Protein AF-S3ZP59-F1 (afdb_monomer_lite)

Radius of gyration: 31.65 Å; chains: 1; bounding box: 92×57×86 Å

Sequence (322 aa):
MYDMGTRKQALTLVGQGRSLNSVSKEIGVSRAAIRSWQTRIEPLGPTAPGCPRCGDVPGKPDDQVAYSYLLGLYLGDGCISYLHRGVHFLRITCADAWPGLIDSCAEVMQILRPDNKVFRIQRQGCQYVTCYSKHWPCLFPQHGPGRKHERTIALEPWQQEIVDAHPWEFIRGLIHSDGCRITNWTTRVVGGAPKRYEYPRYFFTNTSTDIIGLFTDTLDRLGVEWKTHRPQGISRPHGHPRRTQILTAIGPVTLLPRPRWDSPQIVGRALTGEKPRCDLRAHDSAQPSRLRGRSSRGRRGGRRPQPGGRFGGRGEAPARWG

Organism: NCBI:txid1286094

Foldseek 3Di:
DDDLVLLVVLVVCVVVVDDLVVSCVPSVHDSVVNVVCVVPSDPPPPQDDPQCCPDPDRDDQPPLLLLLLLLLQCLFQWDWDDDPPLKIKIKGKAFPLCVVVVVSNLVSVCSRPVRWDWDWDDDVRIIITMTMDSCPCVSQVLDDDDDSQVDDHDDDPNNVVSCLVNVLSNLNNNCRRQKDKDWDWDWDQDPNDTDIDIDIKIKGWDQHPNSVVSNVVSCVSVVFDKDWDDDPDDDDDPDDDDGIIIMITDDDPVRNPPPPPPDPPPPDDDDDDDDPPPPPDDDDDDDPDDDDDDDDDDDDDDDDDDDDDDDDDDDDDDDDDD

Secondary structure (DSSP, 8-state):
---HHHHHHHHHHHHTT--HHHHHHHHT--HHHHHHHHH--S---SSSS--TTTSSS----S-HHHHHHHHHHHHTTEEEEEEGGGEEEEEEEEETT-HHHHHHHHHHHHHH-TTSPEEEEEETTEEEEEEEETTHHHH-TT--SS-GGGS-----HHHHHHHHHSHHHHHHHHHHHHEEEEEEEEEEEETTEEEEEEEEEEEEEES-HHHHHHHHHHHHHTT--EEEEPPP--PPPTT-----EEEEE---TTSSPPPTT--TT--S--SS---------SS---------------------------------------

Structure (mmCIF, N/CA/C/O backbone):
data_AF-S3ZP59-F1
#
_entry.id   AF-S3ZP59-F1
#
loop_
_atom_site.group_PDB
_atom_site.id
_atom_site.type_symbol
_atom_site.label_atom_id
_atom_site.label_alt_id
_atom_site.label_comp_id
_atom_site.label_asym_id
_atom_site.label_entity_id
_atom_site.label_seq_id
_atom_site.pdbx_PDB_ins_code
_atom_site.Cartn_x
_atom_site.Cartn_y
_atom_site.Cartn_z
_atom_site.occupancy
_atom_site.B_iso_or_equiv
_atom_site.auth_seq_id
_atom_site.auth_comp_id
_atom_site.auth_asym_id
_atom_site.auth_atom_id
_atom_site.pdbx_PDB_model_num
ATOM 1 N N . MET A 1 1 ? -19.649 -1.447 27.920 1.00 65.12 1 MET A N 1
ATOM 2 C CA . MET A 1 1 ? -20.181 -2.593 27.148 1.00 65.12 1 MET A CA 1
ATOM 3 C C . MET A 1 1 ? -20.846 -3.518 28.158 1.00 65.12 1 MET A C 1
ATOM 5 O O . MET A 1 1 ? -20.226 -3.743 29.183 1.00 65.12 1 MET A O 1
ATOM 9 N N . TYR A 1 2 ? -22.092 -3.956 27.948 1.00 82.88 2 TYR A N 1
ATOM 10 C CA . TYR A 1 2 ? -22.807 -4.799 28.924 1.00 82.88 2 TYR A CA 1
ATOM 11 C C . TYR A 1 2 ? -22.238 -6.226 28.941 1.00 82.88 2 TYR A C 1
ATOM 13 O O . TYR A 1 2 ? -21.961 -6.775 27.863 1.00 82.88 2 TYR A O 1
ATOM 21 N N . ASP A 1 3 ? -22.081 -6.797 30.136 1.00 86.19 3 ASP A N 1
ATOM 22 C CA . ASP A 1 3 ? -21.615 -8.165 30.376 1.00 86.19 3 ASP A CA 1
ATOM 23 C C . ASP A 1 3 ? -22.652 -9.210 29.927 1.00 86.19 3 ASP A C 1
ATOM 25 O O . ASP A 1 3 ? -23.813 -8.895 29.658 1.00 86.19 3 ASP A O 1
ATOM 29 N N . MET A 1 4 ? -22.236 -10.474 29.831 1.00 89.06 4 MET A N 1
ATOM 30 C CA . MET A 1 4 ? -23.112 -11.555 29.369 1.00 89.06 4 MET A CA 1
ATOM 31 C C . MET A 1 4 ? -24.276 -11.864 30.317 1.00 89.06 4 MET A C 1
ATOM 33 O O . MET A 1 4 ? -25.325 -12.297 29.838 1.00 89.06 4 MET A O 1
ATOM 37 N N . GLY A 1 5 ? -24.126 -11.634 31.623 1.00 91.19 5 GLY A N 1
ATOM 38 C CA . GLY A 1 5 ? -25.196 -11.812 32.604 1.00 91.19 5 GLY A CA 1
ATOM 39 C C . GLY A 1 5 ? -26.340 -10.838 32.346 1.00 91.19 5 GLY A C 1
ATOM 40 O O . GLY A 1 5 ? -27.478 -11.268 32.151 1.00 91.19 5 GLY A O 1
ATOM 41 N N . THR A 1 6 ? -26.020 -9.550 32.197 1.00 92.00 6 THR A N 1
ATOM 42 C CA . THR A 1 6 ? -27.001 -8.499 31.871 1.00 92.00 6 THR A CA 1
ATOM 43 C C . THR A 1 6 ? -27.762 -8.797 30.573 1.00 92.00 6 THR A C 1
ATOM 45 O O . THR A 1 6 ? -28.977 -8.603 30.485 1.00 92.00 6 THR A O 1
ATOM 48 N N . ARG A 1 7 ? -27.071 -9.304 29.545 1.00 94.12 7 ARG A N 1
ATOM 49 C CA . ARG A 1 7 ? -27.692 -9.639 28.251 1.00 94.12 7 ARG A CA 1
ATOM 50 C C . ARG A 1 7 ? -28.648 -10.818 28.347 1.00 94.12 7 ARG A C 1
ATOM 52 O O . ARG A 1 7 ? -29.765 -10.735 27.840 1.00 94.12 7 ARG A O 1
ATOM 59 N N . LYS A 1 8 ? -28.217 -11.896 29.010 1.00 94.81 8 LYS A N 1
ATOM 60 C CA . LYS A 1 8 ? -29.048 -13.083 29.247 1.00 94.81 8 LYS A CA 1
ATOM 61 C C . LYS A 1 8 ? -30.287 -12.711 30.052 1.00 94.81 8 LYS A C 1
ATOM 63 O O . LYS A 1 8 ? -31.387 -13.057 29.642 1.00 94.81 8 LYS A O 1
ATOM 68 N N . GLN A 1 9 ? -30.127 -11.922 31.116 1.00 95.12 9 GLN A N 1
ATOM 69 C CA . GLN A 1 9 ? -31.243 -11.432 31.923 1.00 95.12 9 GLN A CA 1
ATOM 70 C C . GLN A 1 9 ? -32.250 -10.630 31.087 1.00 95.12 9 GLN A C 1
ATOM 72 O O . GLN A 1 9 ? -33.454 -10.869 31.177 1.00 95.12 9 GLN A O 1
ATOM 77 N N . ALA A 1 10 ? -31.774 -9.723 30.228 1.00 94.38 10 ALA A N 1
ATOM 78 C CA . ALA A 1 10 ? -32.649 -8.956 29.347 1.00 94.38 10 ALA A CA 1
ATOM 79 C C . ALA A 1 10 ? -33.442 -9.841 28.378 1.00 94.38 10 ALA A C 1
ATOM 81 O O . ALA A 1 10 ? -34.637 -9.616 28.195 1.00 94.38 10 ALA A O 1
ATOM 82 N N . LEU A 1 11 ? -32.813 -10.859 27.783 1.00 94.62 11 LEU A N 1
ATOM 83 C CA . LEU A 1 11 ? -33.502 -11.779 26.876 1.00 94.62 11 LEU A CA 1
ATOM 84 C C . LEU A 1 11 ? -34.467 -12.716 27.602 1.00 94.62 11 LEU A C 1
ATOM 86 O O . LEU A 1 11 ? -35.545 -12.963 27.071 1.00 94.62 11 LEU A O 1
ATOM 90 N N . THR A 1 12 ? -34.151 -13.161 28.821 1.00 96.31 12 THR A N 1
ATOM 91 C CA . THR A 1 12 ? -35.087 -13.926 29.660 1.00 96.31 12 THR A CA 1
ATOM 92 C C . THR A 1 12 ? -36.356 -13.123 29.930 1.00 96.31 12 THR A C 1
ATOM 94 O O . THR A 1 12 ? -37.458 -13.626 29.722 1.00 96.31 12 THR A O 1
ATOM 97 N N . LEU A 1 13 ? -36.222 -11.851 30.324 1.00 95.00 13 LEU A N 1
ATOM 98 C CA . LEU A 1 13 ? -37.373 -10.984 30.588 1.00 95.00 13 LEU A CA 1
ATOM 99 C C . LEU A 1 13 ? -38.215 -10.732 29.333 1.00 95.00 13 LEU A C 1
ATOM 101 O O . LEU A 1 13 ? -39.439 -10.661 29.419 1.00 95.00 13 LEU A O 1
ATOM 105 N N . VAL A 1 14 ? -37.587 -10.623 28.161 1.00 94.62 14 VAL A N 1
ATOM 106 C CA . VAL A 1 14 ? -38.334 -10.513 26.900 1.00 94.62 14 VAL A CA 1
ATOM 107 C C . VAL A 1 14 ? -38.998 -11.839 26.517 1.00 94.62 14 VAL A C 1
ATOM 109 O O . VAL A 1 14 ? -40.141 -11.829 26.065 1.00 94.62 14 VAL A O 1
ATOM 112 N N . GLY A 1 15 ? -38.337 -12.976 26.748 1.00 93.25 15 GLY A N 1
ATOM 113 C CA . GLY A 1 15 ? -38.892 -14.315 26.520 1.00 93.25 15 GLY A CA 1
ATOM 114 C C . GLY A 1 15 ? -40.139 -14.611 27.361 1.00 93.25 15 GLY A C 1
ATOM 115 O O . GLY A 1 15 ? -40.998 -15.371 26.935 1.00 93.25 15 GLY A O 1
ATOM 116 N N . GLN A 1 16 ? -40.296 -13.937 28.503 1.00 94.94 16 GLN A N 1
ATOM 117 C CA . GLN A 1 16 ? -41.505 -13.963 29.338 1.00 94.94 16 GLN A CA 1
ATOM 118 C C . GLN A 1 16 ? -42.662 -13.102 28.786 1.00 94.94 16 GLN A C 1
ATOM 120 O O . GLN A 1 16 ? -43.646 -12.865 29.482 1.00 94.94 16 GLN A O 1
ATOM 125 N N . GLY A 1 17 ? -42.549 -12.573 27.563 1.00 92.69 17 GLY A N 1
ATOM 126 C CA . GLY A 1 17 ? -43.579 -11.747 26.926 1.00 92.69 17 GLY A CA 1
ATOM 127 C C . GLY A 1 17 ? -43.583 -10.280 27.368 1.00 92.69 17 GLY A C 1
ATOM 128 O O . GLY A 1 17 ? -44.496 -9.528 27.020 1.00 92.69 17 GLY A O 1
ATOM 129 N N . ARG A 1 18 ? -42.573 -9.826 28.124 1.00 94.38 18 ARG A N 1
ATOM 130 C CA . ARG A 1 18 ? -42.505 -8.428 28.574 1.00 94.38 18 ARG A CA 1
ATOM 131 C C . ARG A 1 18 ? -42.090 -7.501 27.436 1.00 94.38 18 ARG A C 1
ATOM 133 O O . ARG A 1 18 ? -41.214 -7.807 26.627 1.00 94.38 18 ARG A O 1
ATOM 140 N N . SER A 1 19 ? -42.676 -6.303 27.412 1.00 94.81 19 SER A N 1
ATOM 141 C CA . SER A 1 19 ? -42.328 -5.297 26.406 1.00 94.81 19 SER A CA 1
ATOM 142 C C . SER A 1 19 ? -40.891 -4.794 26.581 1.00 94.81 19 SER A C 1
ATOM 144 O O . SER A 1 19 ? -40.428 -4.555 27.699 1.00 94.81 19 SER A O 1
ATOM 146 N N . LEU A 1 20 ? -40.208 -4.510 25.465 1.00 93.56 20 LEU A N 1
ATOM 147 C CA . LEU A 1 20 ? -38.852 -3.938 25.466 1.00 93.56 20 LEU A CA 1
ATOM 148 C C . LEU A 1 20 ? -38.737 -2.659 26.312 1.00 93.56 20 LEU A C 1
ATOM 150 O O . LEU A 1 20 ? -37.668 -2.351 26.825 1.00 93.56 20 LEU A O 1
ATOM 154 N N . ASN A 1 21 ? -39.825 -1.896 26.439 1.00 95.38 21 ASN A N 1
ATOM 155 C CA . ASN A 1 21 ? -39.861 -0.657 27.213 1.00 95.38 21 ASN A CA 1
ATOM 156 C C . ASN A 1 21 ? -39.828 -0.931 28.725 1.00 95.38 21 ASN A C 1
ATOM 158 O O . ASN A 1 21 ? -39.121 -0.242 29.455 1.00 95.38 21 ASN A O 1
ATOM 162 N N . SER A 1 22 ? -40.555 -1.957 29.178 1.00 95.50 22 SER A N 1
ATOM 163 C CA . SER A 1 22 ? -40.523 -2.414 30.570 1.00 95.50 22 SER A CA 1
ATOM 164 C C . SER A 1 22 ? -39.138 -2.944 30.932 1.00 95.50 22 SER A C 1
ATOM 166 O O . SER A 1 22 ? -38.553 -2.519 31.922 1.00 95.50 22 SER A O 1
ATOM 168 N N . VAL A 1 23 ? -38.587 -3.811 30.079 1.00 95.81 23 VAL A N 1
ATOM 169 C CA . VAL A 1 23 ? -37.257 -4.411 30.261 1.00 95.81 23 VAL A CA 1
ATOM 170 C C . VAL A 1 23 ? -36.162 -3.334 30.246 1.00 95.81 23 VAL A C 1
ATOM 172 O O . VAL A 1 23 ? -35.265 -3.336 31.079 1.00 95.81 23 VAL A O 1
ATOM 175 N N . SER A 1 24 ? -36.265 -2.343 29.358 1.00 95.44 24 SER A N 1
ATOM 176 C CA . SER A 1 24 ? -35.321 -1.219 29.292 1.00 95.44 24 SER A CA 1
ATOM 177 C C . SER A 1 24 ? -35.288 -0.386 30.578 1.00 95.44 24 SER A C 1
ATOM 179 O O . SER A 1 24 ? -34.205 -0.034 31.043 1.00 95.44 24 SER A O 1
ATOM 181 N N . LYS A 1 25 ? -36.458 -0.091 31.161 1.00 95.12 25 LYS A N 1
ATOM 182 C CA . LYS A 1 25 ? -36.568 0.681 32.407 1.00 95.12 25 LYS A CA 1
ATOM 183 C C . LYS A 1 25 ? -36.059 -0.085 33.625 1.00 95.12 25 LYS A C 1
ATOM 185 O O . LYS A 1 25 ? -35.466 0.528 34.501 1.00 95.12 25 LYS A O 1
ATOM 190 N N . GLU A 1 26 ? -36.289 -1.392 33.670 1.00 93.50 26 GLU A N 1
ATOM 191 C CA . GLU A 1 26 ? -35.912 -2.229 34.810 1.00 93.50 26 GLU A CA 1
ATOM 192 C C . GLU A 1 26 ? -34.404 -2.458 34.899 1.00 93.50 26 GLU A C 1
ATOM 194 O O . GLU A 1 26 ? -33.819 -2.296 35.962 1.00 93.50 26 GLU A O 1
ATOM 199 N N . ILE A 1 27 ? -33.766 -2.794 33.776 1.00 92.06 27 ILE A N 1
ATOM 200 C CA . ILE A 1 27 ? -32.347 -3.177 33.762 1.00 92.06 27 ILE A CA 1
ATOM 201 C C . ILE A 1 27 ? -31.434 -1.990 33.397 1.00 92.06 27 ILE A C 1
ATOM 203 O O . ILE A 1 27 ? -30.216 -2.128 33.339 1.00 92.06 27 ILE A O 1
ATOM 207 N N . GLY A 1 28 ? -31.996 -0.817 33.080 1.00 90.44 28 GLY A N 1
ATOM 208 C CA . GLY A 1 28 ? -31.217 0.367 32.684 1.00 90.44 28 GLY A CA 1
ATOM 209 C C . GLY A 1 28 ? -30.504 0.226 31.330 1.00 90.44 28 GLY A C 1
ATOM 210 O O . GLY A 1 28 ? -29.508 0.899 31.056 1.00 90.44 28 GLY A O 1
ATOM 211 N N . VAL A 1 29 ? -30.996 -0.660 30.462 1.00 92.94 29 VAL A N 1
ATOM 212 C CA . VAL A 1 29 ? -30.426 -0.940 29.138 1.00 92.94 29 VAL A CA 1
ATOM 213 C C . VAL A 1 29 ? -31.261 -0.264 28.059 1.00 92.94 29 VAL A C 1
ATOM 215 O O . VAL A 1 29 ? -32.487 -0.311 28.094 1.00 92.94 29 VAL A O 1
ATOM 218 N N . SER A 1 30 ? -30.632 0.326 27.039 1.00 92.38 30 SER A N 1
ATOM 219 C CA . SER A 1 30 ? -31.380 0.908 25.915 1.00 92.38 30 SER A CA 1
ATOM 220 C C . SER A 1 30 ? -32.194 -0.141 25.138 1.00 92.38 30 SER A C 1
ATOM 222 O O . SER A 1 30 ? -31.718 -1.241 24.852 1.00 92.38 30 SER A O 1
ATOM 224 N N . ARG A 1 31 ? -33.400 0.226 24.682 1.00 95.19 31 ARG A N 1
ATOM 225 C CA . ARG A 1 31 ? -34.233 -0.638 23.817 1.00 95.19 31 ARG A CA 1
ATOM 226 C C . ARG A 1 31 ? -33.503 -1.134 22.564 1.00 95.19 31 ARG A C 1
ATOM 228 O O . ARG A 1 31 ? -33.781 -2.233 22.101 1.00 95.19 31 ARG A O 1
ATOM 235 N N . ALA A 1 32 ? -32.598 -0.323 22.010 1.00 90.69 32 ALA A N 1
ATOM 236 C CA . ALA A 1 32 ? -31.802 -0.683 20.838 1.00 90.69 32 ALA A CA 1
ATOM 237 C C . ALA A 1 32 ? -30.806 -1.814 21.144 1.00 90.69 32 ALA A C 1
ATOM 239 O O . ALA A 1 32 ? -30.658 -2.724 20.334 1.00 90.69 32 ALA A O 1
ATOM 240 N N . ALA A 1 33 ? -30.177 -1.794 22.323 1.00 89.25 33 ALA A N 1
ATOM 241 C CA . ALA A 1 33 ? -29.284 -2.865 22.760 1.00 89.25 33 ALA A CA 1
ATOM 242 C C . ALA A 1 33 ? -30.045 -4.182 22.977 1.00 89.25 33 ALA A C 1
ATOM 244 O O . ALA A 1 33 ? -29.614 -5.205 22.461 1.00 89.25 33 ALA A O 1
ATOM 245 N N . ILE A 1 34 ? -31.218 -4.144 23.625 1.00 93.62 34 ILE A N 1
ATOM 246 C CA . ILE A 1 34 ? -32.062 -5.339 23.815 1.00 93.62 34 ILE A CA 1
ATOM 247 C C . ILE A 1 34 ? -32.478 -5.933 22.459 1.00 93.62 34 ILE A C 1
ATOM 249 O O . ILE A 1 34 ? -32.376 -7.139 22.261 1.00 93.62 34 ILE A O 1
ATOM 253 N N . ARG A 1 35 ? -32.883 -5.086 21.498 1.00 92.19 35 ARG A N 1
ATOM 254 C CA . ARG A 1 35 ? -33.205 -5.513 20.123 1.00 92.19 35 ARG A CA 1
ATOM 255 C C . ARG A 1 35 ? -32.014 -6.174 19.426 1.00 92.19 35 ARG A C 1
ATOM 257 O O . ARG A 1 35 ? -32.178 -7.211 18.801 1.00 92.19 35 ARG A O 1
ATOM 264 N N . SER A 1 36 ? -30.823 -5.593 19.562 1.00 88.69 36 SER A N 1
ATOM 265 C CA . SER A 1 36 ? -29.584 -6.169 19.025 1.00 88.69 36 SER A CA 1
ATOM 266 C C . SER A 1 36 ? -29.313 -7.564 19.602 1.00 88.69 36 SER A C 1
ATOM 268 O O . SER A 1 36 ? -28.979 -8.485 18.861 1.00 88.69 36 SER A O 1
ATOM 270 N N . TRP A 1 37 ? -29.541 -7.754 20.908 1.00 93.00 37 TRP A N 1
ATOM 271 C CA . TRP A 1 37 ? -29.308 -9.036 21.580 1.00 93.00 37 TRP A CA 1
ATOM 272 C C . TRP A 1 37 ? -30.257 -10.151 21.161 1.00 93.00 37 TRP A C 1
ATOM 274 O O . TRP A 1 37 ? -29.854 -11.308 21.187 1.00 93.00 37 TRP A O 1
ATOM 284 N N . GLN A 1 38 ? -31.477 -9.820 20.728 1.00 89.56 38 GLN A N 1
ATOM 285 C CA . GLN A 1 38 ? -32.403 -10.805 20.157 1.00 89.56 38 GLN A CA 1
ATOM 286 C C . GLN A 1 38 ? -31.877 -11.401 18.849 1.00 89.56 38 GLN A C 1
ATOM 288 O O . GLN A 1 38 ? -32.199 -12.536 18.521 1.00 89.56 38 GLN A O 1
ATOM 293 N N . THR A 1 39 ? -31.076 -10.638 18.101 1.00 88.25 39 THR A N 1
ATOM 294 C CA . THR A 1 39 ? -30.413 -11.112 16.882 1.00 88.25 39 THR A CA 1
ATOM 295 C C . THR A 1 39 ? -29.062 -11.762 17.187 1.00 88.25 39 THR A C 1
ATOM 297 O O . THR A 1 39 ? -28.690 -12.734 16.538 1.00 88.25 39 THR A O 1
ATOM 300 N N . ARG A 1 40 ? -28.306 -11.218 18.150 1.00 83.00 40 ARG A N 1
ATOM 301 C CA . ARG A 1 40 ? -26.989 -11.720 18.564 1.00 83.00 40 ARG A CA 1
ATOM 302 C C . ARG A 1 40 ? -26.699 -11.357 20.018 1.00 83.00 40 ARG A C 1
ATOM 304 O O . ARG A 1 40 ? -26.469 -10.186 20.328 1.00 83.00 40 ARG A O 1
ATOM 311 N N . ILE A 1 41 ? -26.633 -12.355 20.895 1.00 87.62 41 ILE A N 1
ATOM 312 C CA . ILE A 1 41 ? -26.380 -12.130 22.322 1.00 87.62 41 ILE A CA 1
ATOM 313 C C . ILE A 1 41 ? -24.895 -11.888 22.612 1.00 87.62 41 ILE A C 1
ATOM 315 O O . ILE A 1 41 ? -24.557 -11.056 23.460 1.00 87.62 41 ILE A O 1
ATOM 319 N N . GLU A 1 42 ? -24.001 -12.553 21.886 1.00 80.31 42 GLU A N 1
ATOM 320 C CA . GLU A 1 42 ? -22.561 -12.439 22.064 1.00 80.31 42 GLU A CA 1
ATOM 321 C C . GLU A 1 42 ? -22.110 -10.996 21.794 1.00 80.31 42 GLU A C 1
ATOM 323 O O . GLU A 1 42 ? -22.575 -10.344 20.847 1.00 80.31 42 GLU A O 1
ATOM 328 N N . PRO A 1 43 ? -21.206 -10.431 22.618 1.00 69.25 43 PRO A N 1
ATOM 329 C CA . PRO A 1 43 ? -20.495 -9.224 22.247 1.00 69.25 43 PRO A CA 1
ATOM 330 C C . PRO A 1 43 ? -19.895 -9.442 20.867 1.00 69.25 43 PRO A C 1
ATOM 332 O O . PRO A 1 43 ? -19.405 -10.527 20.561 1.00 69.25 43 PRO A O 1
ATOM 335 N N . LEU A 1 44 ? -19.892 -8.392 20.046 1.00 64.00 44 LEU A N 1
ATOM 336 C CA . LEU A 1 44 ? -18.831 -8.305 19.057 1.00 64.00 44 LEU A CA 1
ATOM 337 C C . LEU A 1 44 ? -17.552 -8.448 19.882 1.00 64.00 44 LEU A C 1
ATOM 339 O O . LEU A 1 44 ? -17.322 -7.620 20.769 1.00 64.00 44 LEU A O 1
ATOM 343 N N . GLY A 1 45 ? -16.849 -9.572 19.714 1.00 53.22 45 GLY A N 1
ATOM 344 C CA . GLY A 1 45 ? -15.613 -9.841 20.435 1.00 53.22 45 GLY A CA 1
ATOM 345 C C . GLY A 1 45 ? -14.600 -8.727 20.171 1.00 53.22 45 GLY A C 1
ATOM 346 O O . GLY A 1 45 ? -14.902 -7.767 19.449 1.00 53.22 45 GLY A O 1
ATOM 347 N N . PRO A 1 46 ? -13.379 -8.828 20.713 1.00 51.22 46 PRO A N 1
ATOM 348 C CA . PRO A 1 46 ? -12.276 -8.045 20.179 1.00 51.22 46 PRO A CA 1
ATOM 349 C C . PRO A 1 46 ? -12.313 -8.184 18.653 1.00 51.22 46 PRO A C 1
ATOM 351 O O . PRO A 1 46 ? -12.248 -9.289 18.119 1.00 51.22 46 PRO A O 1
ATOM 354 N N . THR A 1 47 ? -12.572 -7.084 17.952 1.00 49.66 47 THR A N 1
ATOM 355 C CA . THR A 1 47 ? -12.509 -7.075 16.496 1.00 49.66 47 THR A CA 1
ATOM 356 C C . THR A 1 47 ? -11.079 -7.418 16.115 1.00 49.66 47 THR A C 1
ATOM 358 O O . THR A 1 47 ? -10.191 -6.634 16.452 1.00 49.66 47 THR A O 1
ATOM 361 N N . ALA A 1 48 ? -10.921 -8.522 15.383 1.00 53.25 48 ALA A N 1
ATOM 362 C CA . ALA A 1 48 ? -9.698 -8.993 14.744 1.00 53.25 48 ALA A CA 1
ATOM 363 C C . ALA A 1 48 ? -8.612 -9.565 15.679 1.00 53.25 48 ALA A C 1
ATOM 365 O O . ALA A 1 48 ? -8.495 -9.144 16.836 1.00 53.25 48 ALA A O 1
ATOM 366 N N . PRO A 1 49 ? -7.727 -10.441 15.155 1.00 55.62 49 PRO A N 1
ATOM 367 C CA . PRO A 1 49 ? -6.334 -10.423 15.585 1.00 55.62 49 PRO A CA 1
ATOM 368 C C . PRO A 1 49 ? -5.890 -8.956 15.607 1.00 55.62 49 PRO A C 1
ATOM 370 O O . PRO A 1 49 ? -6.121 -8.212 14.647 1.00 55.62 49 PRO A O 1
ATOM 373 N N . GLY A 1 50 ? -5.353 -8.497 16.738 1.00 70.75 50 GLY A N 1
ATOM 374 C CA . GLY A 1 50 ? -4.902 -7.116 16.872 1.00 70.75 50 GLY A CA 1
ATOM 375 C C . GLY A 1 50 ? -4.004 -6.729 15.696 1.00 70.75 50 GLY A C 1
ATOM 376 O O . GLY A 1 50 ? -3.330 -7.571 15.110 1.00 70.75 50 GLY A O 1
ATOM 377 N N . CYS A 1 51 ? -3.999 -5.447 15.320 1.00 82.62 51 CYS A N 1
ATOM 378 C CA . CYS A 1 51 ? -3.028 -4.963 14.342 1.00 82.62 51 CYS A CA 1
ATOM 379 C C . CYS A 1 51 ? -1.626 -5.459 14.745 1.00 82.62 51 CYS A C 1
ATOM 381 O O . CYS A 1 51 ? -1.238 -5.197 15.887 1.00 82.62 51 CYS A O 1
ATOM 383 N N . PRO A 1 52 ? -0.856 -6.102 13.846 1.00 87.06 52 PRO A N 1
ATOM 384 C CA . PRO A 1 52 ? 0.447 -6.684 14.187 1.00 87.06 52 PRO A CA 1
ATOM 385 C C . PRO A 1 52 ? 1.423 -5.632 14.729 1.00 87.06 52 PRO A C 1
ATOM 387 O O . PRO A 1 52 ? 2.359 -5.942 15.455 1.00 87.06 52 PRO A O 1
ATOM 390 N N . ARG A 1 53 ? 1.168 -4.353 14.429 1.00 89.62 53 ARG A N 1
ATOM 391 C CA . ARG A 1 53 ? 1.943 -3.206 14.910 1.00 89.62 53 ARG A CA 1
ATOM 392 C C . ARG A 1 53 ? 1.498 -2.646 16.261 1.00 89.62 53 ARG A C 1
ATOM 394 O O . ARG A 1 53 ? 2.235 -1.859 16.835 1.00 89.62 53 ARG A O 1
ATOM 401 N N . CYS A 1 54 ? 0.294 -2.970 16.728 1.00 83.19 54 CYS A N 1
ATOM 402 C CA . CYS A 1 54 ? -0.297 -2.384 17.938 1.00 83.19 54 CYS A CA 1
ATOM 403 C C . CYS A 1 54 ? -0.288 -3.328 19.150 1.00 83.19 54 CYS A C 1
ATOM 405 O O . CYS A 1 54 ? -0.827 -2.945 20.184 1.00 83.19 54 CYS A O 1
ATOM 407 N N . GLY A 1 55 ? 0.250 -4.544 19.018 1.00 75.88 55 GLY A N 1
ATOM 408 C CA . GLY A 1 55 ? 0.474 -5.440 20.156 1.00 75.88 55 GLY A CA 1
ATOM 409 C C . GLY A 1 55 ? 1.644 -4.987 21.034 1.00 75.88 55 GLY A C 1
ATOM 410 O O . GLY A 1 55 ? 2.407 -4.105 20.639 1.00 75.88 55 GLY A O 1
ATOM 411 N N . ASP A 1 56 ? 1.798 -5.621 22.202 1.00 72.06 56 ASP A N 1
ATOM 412 C CA . ASP A 1 56 ? 2.856 -5.305 23.180 1.00 72.06 56 ASP A CA 1
ATOM 413 C C . ASP A 1 56 ? 4.263 -5.385 22.570 1.00 72.06 56 ASP A C 1
ATOM 415 O O . ASP A 1 56 ? 5.136 -4.575 22.879 1.00 72.06 56 ASP A O 1
ATOM 419 N N . VAL A 1 57 ? 4.460 -6.330 21.646 1.00 79.50 57 VAL A N 1
ATOM 420 C CA . VAL A 1 57 ? 5.642 -6.415 20.788 1.00 79.50 57 VAL A CA 1
ATOM 421 C C . VAL A 1 57 ? 5.198 -6.198 19.340 1.00 79.50 57 VAL A C 1
ATOM 423 O O . VAL A 1 57 ? 4.553 -7.077 18.763 1.00 79.50 57 VAL A O 1
ATOM 426 N N . PRO A 1 58 ? 5.514 -5.042 18.725 1.00 86.56 58 PRO A N 1
ATOM 427 C CA . PRO A 1 58 ? 5.144 -4.774 17.341 1.00 86.56 58 PRO A CA 1
ATOM 428 C C . PRO A 1 58 ? 5.838 -5.732 16.356 1.00 86.56 58 PRO A C 1
ATOM 430 O O . PRO A 1 58 ? 7.039 -5.616 16.106 1.00 86.56 58 PRO A O 1
ATOM 433 N N . GLY A 1 59 ? 5.070 -6.614 15.716 1.00 89.00 59 GLY A N 1
ATOM 434 C CA . GLY A 1 59 ? 5.521 -7.572 14.697 1.00 89.00 59 GLY A CA 1
ATOM 435 C C . GLY A 1 59 ? 5.253 -7.128 13.253 1.00 89.00 59 GLY A C 1
ATOM 436 O O . GLY A 1 59 ? 4.664 -6.077 13.004 1.00 89.00 59 GLY A O 1
ATOM 437 N N . LYS A 1 60 ? 5.701 -7.906 12.268 1.00 93.75 60 LYS A N 1
ATOM 438 C CA . LYS A 1 60 ? 5.394 -7.665 10.845 1.00 93.75 60 LYS A CA 1
ATOM 439 C C . LYS A 1 60 ? 3.977 -8.157 10.510 1.00 93.75 60 LYS A C 1
ATOM 441 O O . LYS A 1 60 ? 3.443 -8.972 11.255 1.00 93.75 60 LYS A O 1
ATOM 446 N N . PRO A 1 61 ? 3.356 -7.682 9.417 1.00 92.94 61 PRO A N 1
ATOM 447 C CA . PRO A 1 61 ? 2.161 -8.320 8.870 1.00 92.94 61 PRO A CA 1
ATOM 448 C C . PRO A 1 61 ? 2.404 -9.805 8.593 1.00 92.94 61 PRO A C 1
ATOM 450 O O . PRO A 1 61 ? 3.481 -10.155 8.113 1.00 92.94 61 PRO A O 1
ATOM 453 N N . ASP A 1 62 ? 1.404 -10.644 8.872 1.00 91.50 62 ASP A N 1
ATOM 454 C CA . ASP A 1 62 ? 1.510 -12.098 8.696 1.00 91.50 62 ASP A CA 1
ATOM 455 C C . ASP A 1 62 ? 1.799 -12.459 7.232 1.00 91.50 62 ASP A C 1
ATOM 457 O O . ASP A 1 62 ? 2.731 -13.206 6.938 1.00 91.50 62 ASP A O 1
ATOM 461 N N . ASP A 1 63 ? 1.052 -11.854 6.302 1.00 96.19 63 ASP A N 1
ATOM 462 C CA . ASP A 1 63 ? 1.293 -11.986 4.867 1.00 96.19 63 ASP A CA 1
ATOM 463 C C . ASP A 1 63 ? 2.176 -10.839 4.351 1.00 96.19 63 ASP A C 1
ATOM 465 O O . ASP A 1 63 ? 1.715 -9.767 3.939 1.00 96.19 63 ASP A O 1
ATOM 469 N N . GLN A 1 64 ? 3.488 -11.066 4.408 1.00 97.56 64 GLN A N 1
ATOM 470 C CA . GLN A 1 64 ? 4.504 -10.103 3.974 1.00 97.56 64 GLN A CA 1
ATOM 471 C C . GLN A 1 64 ? 4.529 -9.922 2.446 1.00 97.56 64 GLN A C 1
ATOM 473 O O . GLN A 1 64 ? 4.874 -8.842 1.966 1.00 97.56 64 GLN A O 1
ATOM 478 N N . VAL A 1 65 ? 4.110 -10.937 1.683 1.00 97.62 65 VAL A N 1
ATOM 479 C CA . VAL A 1 65 ? 4.024 -10.908 0.213 1.00 97.62 65 VAL A CA 1
ATOM 480 C C . VAL A 1 65 ? 2.906 -9.953 -0.213 1.00 97.62 65 VAL A C 1
ATOM 482 O O . VAL A 1 65 ? 3.149 -8.996 -0.954 1.00 97.62 65 VAL A O 1
ATOM 485 N N . ALA A 1 66 ? 1.700 -10.146 0.330 1.00 97.56 66 ALA A N 1
ATOM 486 C CA . ALA A 1 66 ? 0.552 -9.271 0.106 1.00 97.56 66 ALA A CA 1
ATOM 487 C C . ALA A 1 66 ? 0.833 -7.841 0.582 1.00 97.56 66 ALA A C 1
ATOM 489 O O . ALA A 1 66 ? 0.467 -6.872 -0.092 1.00 97.56 66 ALA A O 1
ATOM 490 N N . TYR A 1 67 ? 1.521 -7.700 1.719 1.00 98.25 67 TYR A N 1
ATOM 491 C CA . TYR A 1 67 ? 1.953 -6.404 2.225 1.00 98.25 67 TYR A CA 1
ATOM 492 C C . TYR A 1 67 ? 2.915 -5.693 1.269 1.00 98.25 67 TYR A C 1
ATOM 494 O O . TYR A 1 67 ? 2.688 -4.526 0.956 1.00 98.25 67 TYR A O 1
ATOM 502 N N . SER A 1 68 ? 3.947 -6.381 0.773 1.00 98.25 68 SER A N 1
ATOM 503 C CA . SER A 1 68 ? 4.925 -5.815 -0.163 1.00 98.25 68 SER A CA 1
ATOM 504 C C . SER A 1 68 ? 4.250 -5.299 -1.442 1.00 98.25 68 SER A C 1
ATOM 506 O O . SER A 1 68 ? 4.458 -4.151 -1.848 1.00 98.25 68 SER A O 1
ATOM 508 N N . TYR A 1 69 ? 3.338 -6.092 -2.017 1.00 97.94 69 TYR A N 1
ATOM 509 C CA . TYR A 1 69 ? 2.564 -5.681 -3.190 1.00 97.94 69 TYR A CA 1
ATOM 510 C C . TYR A 1 69 ? 1.651 -4.478 -2.906 1.00 97.94 69 TYR A C 1
ATOM 512 O O . TYR A 1 69 ? 1.646 -3.503 -3.668 1.00 97.94 69 TYR A O 1
ATOM 520 N N . LEU A 1 70 ? 0.899 -4.498 -1.796 1.00 98.19 70 LEU A N 1
ATOM 521 C CA . LEU A 1 70 ? 0.019 -3.381 -1.444 1.00 98.19 70 LEU A CA 1
ATOM 522 C C . LEU A 1 70 ? 0.807 -2.112 -1.099 1.00 98.19 70 LEU A C 1
ATOM 524 O O . LEU A 1 70 ? 0.329 -1.019 -1.396 1.00 98.19 70 LEU A O 1
ATOM 528 N N . LEU A 1 71 ? 2.002 -2.229 -0.515 1.00 98.31 71 LEU A N 1
ATOM 529 C CA . LEU A 1 71 ? 2.890 -1.098 -0.258 1.00 98.31 71 LEU A CA 1
ATOM 530 C C . LEU A 1 71 ? 3.275 -0.400 -1.564 1.00 98.31 71 LEU A C 1
ATOM 532 O O . LEU A 1 71 ? 3.139 0.819 -1.649 1.00 98.31 71 LEU A O 1
ATOM 536 N N . GLY A 1 72 ? 3.659 -1.154 -2.597 1.00 96.88 72 GLY A N 1
ATOM 537 C CA . GLY A 1 72 ? 3.933 -0.589 -3.920 1.00 96.88 72 GLY A CA 1
ATOM 538 C C . GLY A 1 72 ? 2.720 0.148 -4.501 1.00 96.88 72 GLY A C 1
ATOM 539 O O . GLY A 1 72 ? 2.825 1.312 -4.888 1.00 96.88 72 GLY A O 1
ATOM 540 N N . LEU A 1 73 ? 1.537 -0.480 -4.472 1.00 96.75 73 LEU A N 1
ATOM 541 C CA . LEU A 1 73 ? 0.288 0.160 -4.914 1.00 96.75 73 LEU A CA 1
ATOM 542 C C . LEU A 1 73 ? -0.041 1.424 -4.103 1.00 96.75 73 LEU A C 1
ATOM 544 O O . LEU A 1 73 ? -0.511 2.424 -4.650 1.00 96.75 73 LEU A O 1
ATOM 548 N N . TYR A 1 74 ? 0.190 1.388 -2.788 1.00 96.69 74 TYR A N 1
ATOM 549 C CA . TYR A 1 74 ? -0.067 2.513 -1.901 1.00 96.69 74 TYR A CA 1
ATOM 550 C C . TYR A 1 74 ? 0.849 3.693 -2.213 1.00 96.69 74 TYR A C 1
ATOM 552 O O . TYR A 1 74 ? 0.379 4.832 -2.259 1.00 96.69 74 TYR A O 1
ATOM 560 N N . LEU A 1 75 ? 2.140 3.446 -2.437 1.00 94.81 75 LEU A N 1
ATOM 561 C CA . LEU A 1 75 ? 3.102 4.500 -2.739 1.00 94.81 75 LEU A CA 1
ATOM 562 C C . LEU A 1 75 ? 2.789 5.187 -4.068 1.00 94.81 75 LEU A C 1
ATOM 564 O O . LEU A 1 75 ? 2.857 6.417 -4.112 1.00 94.81 75 LEU A O 1
ATOM 568 N N . GLY A 1 76 ? 2.328 4.453 -5.080 1.00 91.75 76 GLY A N 1
ATOM 569 C CA . GLY A 1 76 ? 1.883 5.061 -6.330 1.00 91.75 76 GLY A CA 1
ATOM 570 C C . GLY A 1 76 ? 0.502 5.712 -6.228 1.00 91.75 76 GLY A C 1
ATOM 571 O O . GLY A 1 76 ? 0.361 6.860 -5.790 1.00 91.75 76 GLY A O 1
ATOM 572 N N . ASP A 1 77 ? -0.541 4.943 -6.531 1.00 91.56 77 ASP A N 1
ATOM 573 C CA . ASP A 1 77 ? -1.925 5.420 -6.680 1.00 91.56 77 ASP A CA 1
ATOM 574 C C . ASP A 1 77 ? -2.728 5.485 -5.367 1.00 91.56 77 ASP A C 1
ATOM 576 O O . ASP A 1 77 ? -3.903 5.874 -5.350 1.00 91.56 77 ASP A O 1
ATOM 580 N N . GLY A 1 78 ? -2.124 5.089 -4.245 1.00 93.00 78 GLY A N 1
ATOM 581 C CA . GLY A 1 78 ? -2.812 5.023 -2.961 1.00 93.00 78 GLY A CA 1
ATOM 582 C C . GLY A 1 78 ? -2.996 6.345 -2.237 1.00 93.00 78 GLY A C 1
ATOM 583 O O . GLY A 1 78 ? -2.158 7.246 -2.269 1.00 93.00 78 GLY A O 1
ATOM 584 N N . CYS A 1 79 ? -4.089 6.437 -1.490 1.00 93.38 79 CYS A N 1
ATOM 585 C CA . CYS A 1 79 ? -4.361 7.530 -0.576 1.00 93.38 79 CYS A CA 1
ATOM 586 C C . CYS A 1 79 ? -4.979 6.989 0.713 1.00 93.38 79 CYS A C 1
ATOM 588 O O . CYS A 1 79 ? -5.967 6.256 0.677 1.00 93.38 79 CYS A O 1
ATOM 590 N N . ILE A 1 80 ? -4.412 7.387 1.852 1.00 95.19 80 ILE A N 1
ATOM 591 C CA . ILE A 1 80 ? -5.029 7.199 3.165 1.00 95.19 80 ILE A CA 1
ATOM 592 C C . ILE A 1 80 ? -5.606 8.535 3.597 1.00 95.19 80 ILE A C 1
ATOM 594 O O . ILE A 1 80 ? -4.911 9.551 3.592 1.00 95.19 80 ILE A O 1
ATOM 598 N N . SER A 1 81 ? -6.879 8.516 3.967 1.00 92.50 81 SER A N 1
ATOM 599 C CA . SER A 1 81 ? -7.623 9.689 4.411 1.00 92.50 81 SER A CA 1
ATOM 600 C C . SER A 1 81 ? -8.222 9.444 5.791 1.00 92.50 81 SER A C 1
ATOM 602 O O . SER A 1 81 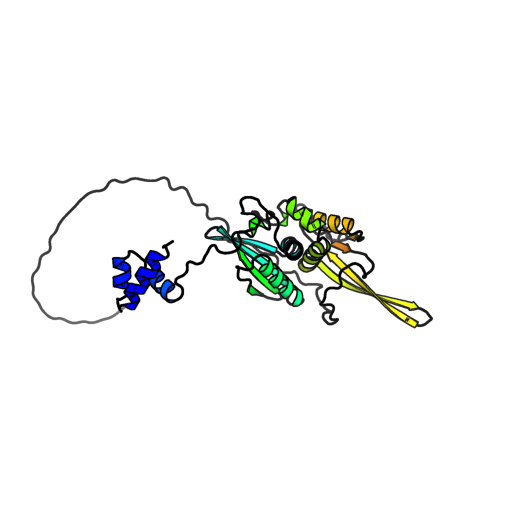? -8.716 8.350 6.084 1.00 92.50 81 SER A O 1
ATOM 604 N N . TYR A 1 82 ? -8.173 10.474 6.631 1.00 92.00 82 TYR A N 1
ATOM 605 C CA . TYR A 1 82 ? -8.746 10.455 7.971 1.00 92.00 82 TYR A CA 1
ATOM 606 C C . TYR A 1 82 ? -10.273 10.595 7.928 1.00 92.00 82 TYR A C 1
ATOM 608 O O . TYR A 1 82 ? -10.833 11.327 7.113 1.00 92.00 82 TYR A O 1
ATOM 616 N N . LEU A 1 83 ? -10.946 9.900 8.840 1.00 89.19 83 LEU A N 1
ATOM 617 C CA . LEU A 1 83 ? -12.373 10.007 9.123 1.00 89.19 83 LEU A CA 1
ATOM 618 C C . LEU A 1 83 ? -12.590 10.205 10.620 1.00 89.19 83 LEU A C 1
ATOM 620 O O . LEU A 1 83 ? -11.713 9.972 11.450 1.00 89.19 83 LEU A O 1
ATOM 624 N N . HIS A 1 84 ? -13.813 10.582 10.987 1.00 85.62 84 HIS A N 1
ATOM 625 C CA . HIS A 1 84 ? -14.188 10.763 12.384 1.00 85.62 84 HIS A CA 1
ATOM 626 C C . HIS A 1 84 ? -13.852 9.531 13.252 1.00 85.62 84 HIS A C 1
ATOM 628 O O . HIS A 1 84 ? -13.902 8.381 12.804 1.00 85.62 84 HIS A O 1
ATOM 634 N N . ARG A 1 85 ? -13.626 9.756 14.552 1.00 86.38 85 ARG A N 1
ATOM 635 C CA . ARG A 1 85 ? -13.407 8.692 15.557 1.00 86.38 85 ARG A CA 1
ATOM 636 C C . ARG A 1 85 ? -12.156 7.828 15.300 1.00 86.38 85 ARG A C 1
ATOM 638 O O . ARG A 1 85 ? -12.150 6.644 15.649 1.00 86.38 85 ARG A O 1
ATOM 645 N N . GLY A 1 86 ? -11.108 8.407 14.707 1.00 84.25 86 GLY A N 1
ATOM 646 C CA . GLY A 1 86 ? -9.817 7.734 14.510 1.00 84.25 86 GLY A CA 1
ATOM 647 C C . GLY A 1 86 ? -9.818 6.657 13.423 1.00 84.25 86 GLY A C 1
ATOM 648 O O . GLY A 1 86 ? -8.913 5.826 13.381 1.00 84.25 86 GLY A O 1
ATOM 649 N N . VAL A 1 87 ? -10.851 6.617 12.581 1.00 91.00 87 VAL A N 1
ATOM 650 C CA . VAL A 1 87 ? -10.934 5.675 11.461 1.00 91.00 87 VAL A CA 1
ATOM 651 C C . VAL A 1 87 ? -10.212 6.281 10.269 1.00 91.00 87 VAL A C 1
ATOM 653 O O . VAL A 1 87 ? -10.341 7.468 10.006 1.00 91.00 87 VAL A O 1
ATOM 656 N N . HIS A 1 88 ? -9.481 5.463 9.525 1.00 94.12 88 HIS A N 1
ATOM 657 C CA . HIS A 1 88 ? -8.882 5.860 8.261 1.00 94.12 88 HIS A CA 1
ATOM 658 C C . HIS A 1 88 ? -9.491 5.016 7.150 1.00 94.12 88 HIS A C 1
ATOM 660 O O . HIS A 1 88 ? -9.969 3.903 7.391 1.00 94.12 88 HIS A O 1
ATOM 666 N N . PHE A 1 89 ? -9.471 5.518 5.925 1.00 94.19 89 PHE A N 1
ATOM 667 C CA . PHE A 1 89 ? -9.760 4.689 4.765 1.00 94.19 89 PHE A CA 1
ATOM 668 C C . PHE A 1 89 ? -8.604 4.744 3.787 1.00 94.19 89 PHE A C 1
ATOM 670 O O . PHE A 1 89 ? -8.108 5.822 3.459 1.00 94.19 89 PHE A O 1
ATOM 677 N N . LEU A 1 90 ? -8.181 3.563 3.355 1.00 97.31 90 LEU A N 1
ATOM 678 C CA . LEU A 1 90 ? -7.249 3.390 2.259 1.00 97.31 90 LEU A CA 1
ATOM 679 C C . LEU A 1 90 ? -8.059 3.310 0.971 1.00 97.31 90 LEU A C 1
ATOM 681 O O . LEU A 1 90 ? -9.045 2.574 0.907 1.00 97.31 90 LEU A O 1
ATOM 685 N N . ARG A 1 91 ? -7.633 4.063 -0.037 1.00 96.75 91 ARG A N 1
ATOM 686 C CA . ARG A 1 91 ? -8.168 4.043 -1.393 1.00 96.75 91 ARG A CA 1
ATOM 687 C C . ARG A 1 91 ? -7.023 3.835 -2.371 1.00 96.75 91 ARG A C 1
ATOM 689 O O . ARG A 1 91 ? -6.043 4.569 -2.297 1.00 96.75 91 ARG A O 1
ATOM 696 N N . ILE A 1 92 ? -7.176 2.896 -3.296 1.00 97.00 92 ILE A N 1
ATOM 697 C CA . ILE A 1 92 ? -6.269 2.690 -4.431 1.00 97.00 92 ILE A CA 1
ATOM 698 C C . ILE A 1 92 ? -7.081 2.887 -5.707 1.00 97.00 92 ILE A C 1
ATOM 700 O O . ILE A 1 92 ? -8.160 2.307 -5.856 1.00 97.00 92 ILE A O 1
ATOM 704 N N . THR A 1 93 ? -6.585 3.729 -6.608 1.00 95.50 93 THR A N 1
ATOM 705 C CA . THR A 1 93 ? -7.217 3.961 -7.911 1.00 95.50 93 THR A CA 1
ATOM 706 C C . THR A 1 93 ? -6.696 2.936 -8.906 1.00 95.50 93 THR A C 1
ATOM 708 O O . THR A 1 93 ? -5.494 2.803 -9.066 1.00 95.50 93 THR A O 1
ATOM 711 N N . CYS A 1 94 ? -7.588 2.206 -9.568 1.00 92.31 94 CYS A N 1
ATOM 712 C CA . CYS A 1 94 ? -7.239 1.154 -10.519 1.00 92.31 94 CYS A CA 1
ATOM 713 C C . CYS A 1 94 ? -7.974 1.405 -11.840 1.00 92.31 94 CYS A C 1
ATOM 715 O O . CYS A 1 94 ? -9.192 1.555 -11.8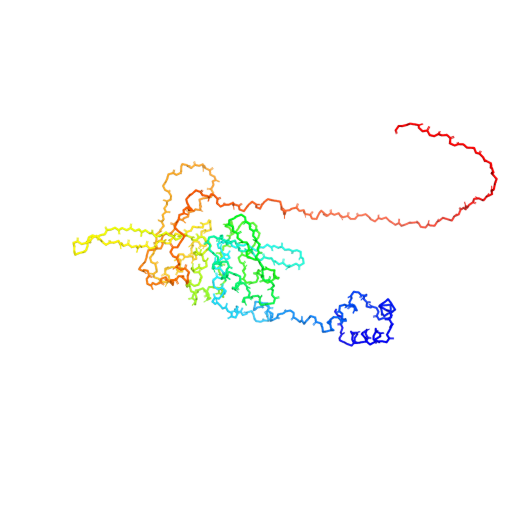31 1.00 92.31 94 CYS A O 1
ATOM 717 N N . ALA A 1 95 ? -7.272 1.466 -12.971 1.00 90.25 95 ALA A N 1
ATOM 718 C CA . ALA A 1 95 ? -7.909 1.732 -14.265 1.00 90.25 95 ALA A CA 1
ATOM 719 C C . ALA A 1 95 ? -8.766 0.547 -14.749 1.00 90.25 95 ALA A C 1
ATOM 721 O O . ALA A 1 95 ? -8.365 -0.608 -14.606 1.00 90.25 95 ALA A O 1
ATOM 722 N N . ASP A 1 96 ? -9.901 0.836 -15.396 1.00 88.31 96 ASP A N 1
ATOM 723 C CA . ASP A 1 96 ? -10.845 -0.192 -15.880 1.00 88.31 96 ASP A CA 1
ATOM 724 C C . ASP A 1 96 ? -10.224 -1.115 -16.943 1.00 88.31 96 ASP A C 1
ATOM 726 O O . ASP A 1 96 ? -10.647 -2.255 -17.109 1.00 88.31 96 ASP A O 1
ATOM 730 N N . ALA A 1 97 ? -9.178 -0.644 -17.633 1.00 86.50 97 ALA A N 1
ATOM 731 C CA . ALA A 1 97 ? -8.418 -1.427 -18.606 1.00 86.50 97 ALA A CA 1
ATOM 732 C C . ALA A 1 97 ? -7.681 -2.634 -17.988 1.00 86.50 97 ALA A C 1
ATOM 734 O O . ALA A 1 97 ? -7.222 -3.503 -18.724 1.00 86.50 97 ALA A O 1
ATOM 735 N N . TRP A 1 98 ? -7.563 -2.704 -16.656 1.00 86.44 98 TRP A N 1
ATOM 736 C CA . TRP A 1 98 ? -6.819 -3.748 -15.947 1.00 86.44 98 TRP A CA 1
ATOM 737 C C . TRP A 1 98 ? -7.667 -4.404 -14.843 1.00 86.44 98 TRP A C 1
ATOM 739 O O . TRP A 1 98 ? -7.348 -4.274 -13.660 1.00 86.44 98 TRP A O 1
ATOM 749 N N . PRO A 1 99 ? -8.736 -5.149 -15.182 1.00 86.94 99 PRO A N 1
ATOM 750 C CA . PRO A 1 99 ? -9.639 -5.734 -14.186 1.00 86.94 99 PRO A CA 1
ATOM 751 C C . PRO A 1 99 ? -8.934 -6.700 -13.218 1.00 86.94 99 PRO A C 1
ATOM 753 O O . PRO A 1 99 ? -9.172 -6.636 -12.015 1.00 86.94 99 PRO A O 1
ATOM 756 N N . GLY A 1 100 ? -7.971 -7.497 -13.698 1.00 88.25 100 GLY A N 1
ATOM 757 C CA . GLY A 1 100 ? -7.184 -8.392 -12.836 1.00 88.25 100 GLY A CA 1
ATOM 758 C C . GLY A 1 100 ? -6.321 -7.662 -11.795 1.00 88.25 100 GLY A C 1
ATOM 759 O O . GLY A 1 100 ? -6.023 -8.218 -10.735 1.00 88.25 100 GLY A O 1
ATOM 760 N N . LEU A 1 101 ? -5.945 -6.400 -12.048 1.00 91.31 101 LEU A N 1
ATOM 761 C CA . LEU A 1 101 ? -5.275 -5.544 -11.063 1.00 91.31 101 LEU A CA 1
ATOM 762 C C . LEU A 1 101 ? -6.260 -5.113 -9.976 1.00 91.31 101 LEU A C 1
ATOM 764 O O . LEU A 1 101 ? -5.912 -5.183 -8.798 1.00 91.31 101 LEU A O 1
ATOM 768 N N . ILE A 1 102 ? -7.484 -4.731 -10.357 1.00 93.44 102 ILE A N 1
ATOM 769 C CA . ILE A 1 102 ? -8.564 -4.391 -9.417 1.00 93.44 102 ILE A CA 1
ATOM 770 C C . ILE A 1 102 ? -8.824 -5.575 -8.476 1.00 93.44 102 ILE A C 1
ATOM 772 O O . ILE A 1 102 ? -8.910 -5.387 -7.261 1.00 93.44 102 ILE A O 1
ATOM 776 N N . ASP A 1 103 ? -8.893 -6.789 -9.029 1.00 95.19 103 ASP A N 1
ATOM 777 C CA . ASP A 1 103 ? -9.060 -8.024 -8.259 1.00 95.19 103 ASP A CA 1
ATOM 778 C C . ASP A 1 103 ? -7.891 -8.265 -7.307 1.00 95.19 103 ASP A C 1
ATOM 780 O O . ASP A 1 103 ? -8.109 -8.388 -6.102 1.00 95.19 103 ASP A O 1
ATOM 784 N N . SER A 1 104 ? -6.658 -8.214 -7.821 1.00 95.25 104 SER A N 1
ATOM 785 C CA . SER A 1 104 ? -5.447 -8.395 -7.010 1.00 95.25 104 SER A CA 1
ATOM 786 C C . SER A 1 104 ? -5.360 -7.363 -5.879 1.00 95.25 104 SER A C 1
ATOM 788 O O . SER A 1 104 ? -4.961 -7.686 -4.767 1.00 95.25 104 SER A O 1
ATOM 790 N N . CYS A 1 105 ? -5.726 -6.105 -6.145 1.00 97.12 105 CYS A N 1
ATOM 791 C CA . CYS A 1 105 ? -5.726 -5.037 -5.148 1.00 97.12 105 CYS A CA 1
ATOM 792 C C . CYS A 1 105 ? -6.762 -5.297 -4.045 1.00 97.12 105 CYS A C 1
ATOM 794 O O . CYS A 1 105 ? -6.457 -5.144 -2.861 1.00 97.12 105 CYS A O 1
ATOM 796 N N . ALA A 1 106 ? -7.974 -5.715 -4.422 1.00 97.50 106 ALA A N 1
ATOM 797 C CA . ALA A 1 106 ? -9.019 -6.044 -3.462 1.00 97.50 106 ALA A CA 1
ATOM 798 C C . ALA A 1 106 ? -8.636 -7.254 -2.597 1.00 97.50 106 ALA A C 1
ATOM 800 O O . ALA A 1 106 ? -8.851 -7.227 -1.387 1.00 97.50 106 ALA A O 1
ATOM 801 N N . GLU A 1 107 ? -8.030 -8.273 -3.207 1.00 97.38 107 GLU A N 1
ATOM 802 C CA . GLU A 1 107 ? -7.542 -9.474 -2.533 1.00 97.38 107 GLU A CA 1
ATOM 803 C C . GLU A 1 107 ? -6.488 -9.138 -1.474 1.00 97.38 107 GLU A C 1
ATOM 805 O O . GLU A 1 107 ? -6.690 -9.448 -0.302 1.00 97.38 107 GLU A O 1
ATOM 810 N N . VAL A 1 108 ? -5.414 -8.419 -1.825 1.00 97.50 108 VAL A N 1
ATOM 811 C CA . VAL A 1 108 ? -4.363 -8.102 -0.840 1.00 97.50 108 VAL A CA 1
ATOM 812 C C . VAL A 1 108 ? -4.839 -7.159 0.263 1.00 97.50 108 VAL A C 1
ATOM 814 O O . VAL A 1 108 ? -4.420 -7.297 1.412 1.00 97.50 108 VAL A O 1
ATOM 817 N N . MET A 1 109 ? -5.761 -6.232 -0.033 1.00 96.50 109 MET A N 1
ATOM 818 C CA . MET A 1 109 ? -6.399 -5.438 1.022 1.00 96.50 109 MET A CA 1
ATOM 819 C C . MET A 1 109 ? -7.188 -6.320 1.991 1.00 96.50 109 MET A C 1
ATOM 821 O O . MET A 1 109 ? -7.173 -6.050 3.192 1.00 96.50 109 MET A O 1
ATOM 825 N N . GLN A 1 110 ? -7.876 -7.345 1.479 1.00 95.88 110 GLN A N 1
ATOM 826 C CA . GLN A 1 110 ? -8.675 -8.263 2.285 1.00 95.88 110 GLN A CA 1
ATOM 827 C C . GLN A 1 110 ? -7.785 -9.194 3.113 1.00 95.88 110 GLN A C 1
ATOM 829 O O . GLN A 1 110 ? -8.078 -9.394 4.286 1.00 95.88 110 GLN A O 1
ATOM 834 N N . ILE A 1 111 ? -6.679 -9.691 2.549 1.00 94.81 111 ILE A N 1
ATOM 835 C CA . ILE A 1 111 ? -5.683 -10.514 3.253 1.00 94.81 111 ILE A CA 1
ATOM 836 C C . ILE A 1 111 ? -5.104 -9.759 4.451 1.00 94.81 111 ILE A C 1
ATOM 838 O O . ILE A 1 111 ? -5.066 -10.282 5.559 1.00 94.81 111 ILE A O 1
ATOM 842 N N . LEU A 1 112 ? -4.692 -8.503 4.257 1.00 93.62 112 LEU A N 1
ATOM 843 C CA . LEU A 1 112 ? -4.075 -7.721 5.333 1.00 93.62 112 LEU A CA 1
ATOM 844 C C . LEU A 1 112 ? -5.078 -7.241 6.379 1.00 93.62 112 LEU A C 1
ATOM 846 O O . LEU A 1 112 ? -4.689 -6.887 7.492 1.00 93.62 112 LEU A O 1
ATOM 850 N N . ARG A 1 113 ? -6.361 -7.165 6.016 1.00 92.38 113 ARG A N 1
ATOM 851 C CA . ARG A 1 113 ? -7.451 -6.697 6.875 1.00 92.38 113 ARG A CA 1
ATOM 852 C C . ARG A 1 113 ? -8.661 -7.638 6.767 1.00 92.38 113 ARG A C 1
ATOM 854 O O . ARG A 1 113 ? -9.710 -7.199 6.291 1.00 92.38 113 ARG A O 1
ATOM 861 N N . PRO A 1 114 ? -8.550 -8.890 7.247 1.00 90.31 114 PRO A N 1
ATOM 862 C CA . PRO A 1 114 ? -9.570 -9.926 7.049 1.00 90.31 114 PRO A CA 1
ATOM 863 C C . PRO A 1 114 ? -10.928 -9.548 7.651 1.00 90.31 114 PRO A C 1
ATOM 865 O O . PRO A 1 114 ? -11.970 -9.851 7.079 1.00 90.31 114 PRO A O 1
ATOM 868 N N . ASP A 1 115 ? -10.927 -8.800 8.753 1.00 86.06 115 ASP A N 1
ATOM 869 C CA . ASP A 1 115 ? -12.150 -8.366 9.438 1.00 86.06 115 ASP A CA 1
ATOM 870 C C . ASP A 1 115 ? -12.763 -7.077 8.877 1.00 86.06 115 ASP A C 1
ATOM 872 O O . ASP A 1 115 ? -13.817 -6.624 9.334 1.00 86.06 115 ASP A O 1
ATOM 876 N N . ASN A 1 116 ? -12.100 -6.428 7.918 1.00 91.19 116 ASN A N 1
ATOM 877 C CA . ASN A 1 116 ? -12.586 -5.193 7.322 1.00 91.19 116 ASN A CA 1
ATOM 878 C C . ASN A 1 116 ? -13.179 -5.476 5.949 1.00 91.19 116 ASN A C 1
ATOM 880 O O . ASN A 1 116 ? -12.646 -6.242 5.153 1.00 91.19 116 ASN A O 1
ATOM 884 N N . LYS A 1 117 ? -14.287 -4.798 5.654 1.00 93.44 117 LYS A N 1
ATOM 885 C CA . LYS A 1 117 ? -14.927 -4.894 4.349 1.00 93.44 117 LYS A CA 1
ATOM 886 C C . LYS A 1 117 ? -14.114 -4.124 3.312 1.00 93.44 117 LYS A C 1
ATOM 888 O O . LYS A 1 117 ? -14.031 -2.894 3.392 1.00 93.44 117 LYS A O 1
ATOM 893 N N . VAL A 1 118 ? -13.604 -4.840 2.315 1.00 96.56 118 VAL A N 1
ATOM 894 C CA . VAL A 1 118 ? -13.109 -4.256 1.067 1.00 96.56 118 VAL A CA 1
ATOM 895 C C . VAL A 1 118 ? -14.278 -4.075 0.103 1.00 96.56 118 VAL A C 1
ATOM 897 O O . VAL A 1 118 ? -15.150 -4.935 -0.022 1.00 96.56 118 VAL A O 1
ATOM 900 N N . PHE A 1 119 ? -14.339 -2.932 -0.569 1.00 95.38 119 PHE A N 1
ATOM 901 C CA . PHE A 1 119 ? -15.369 -2.658 -1.566 1.00 95.38 119 PHE A CA 1
ATOM 902 C C . PHE A 1 119 ? -14.823 -1.783 -2.689 1.00 95.38 119 PHE A C 1
ATOM 904 O O . PHE A 1 119 ? -13.825 -1.076 -2.535 1.00 95.38 119 PHE A O 1
ATOM 911 N N . ARG A 1 120 ? -15.492 -1.856 -3.839 1.00 96.94 120 ARG A N 1
ATOM 912 C CA . ARG A 1 120 ? -15.100 -1.168 -5.067 1.00 96.94 120 ARG A CA 1
ATOM 913 C C . ARG A 1 120 ? -16.111 -0.085 -5.390 1.00 96.94 120 ARG A C 1
ATOM 915 O O . ARG A 1 120 ? -17.312 -0.282 -5.211 1.00 96.94 120 ARG A O 1
ATOM 922 N N . ILE A 1 121 ? -15.627 1.057 -5.855 1.00 96.19 121 ILE A N 1
ATOM 923 C CA . ILE A 1 121 ? -16.474 2.166 -6.284 1.00 96.19 121 ILE A CA 1
ATOM 924 C C . ILE A 1 121 ? -16.107 2.526 -7.723 1.00 96.19 121 ILE A C 1
ATOM 926 O O . ILE A 1 121 ? -14.992 2.979 -7.970 1.00 96.19 121 ILE A O 1
ATOM 930 N N . GLN A 1 122 ? -17.055 2.384 -8.651 1.00 96.69 122 GLN A N 1
ATOM 931 C CA . GLN A 1 122 ? -16.863 2.780 -10.047 1.00 96.69 122 GLN A CA 1
ATOM 932 C C . GLN A 1 122 ? -16.746 4.304 -10.195 1.00 96.69 122 GLN A C 1
ATOM 934 O O . GLN A 1 122 ? -17.483 5.082 -9.570 1.00 96.69 122 GLN A O 1
ATOM 939 N N . ARG A 1 123 ? -15.824 4.730 -11.057 1.00 94.94 123 ARG A N 1
ATOM 940 C CA . ARG A 1 123 ? -15.628 6.095 -11.551 1.00 94.94 123 ARG A CA 1
ATOM 941 C C . ARG A 1 123 ? -15.392 6.056 -13.060 1.00 94.94 123 ARG A C 1
ATOM 943 O O . ARG A 1 123 ? -15.382 4.993 -13.673 1.00 94.94 123 ARG A O 1
ATOM 950 N N . GLN A 1 124 ? -15.259 7.220 -13.684 1.00 93.19 124 GLN A N 1
ATOM 951 C CA . GLN A 1 124 ? -14.994 7.293 -15.116 1.00 93.19 124 GLN A CA 1
ATOM 952 C C . GLN A 1 124 ? -13.597 6.728 -15.421 1.00 93.19 124 GLN A C 1
ATOM 954 O O . GLN A 1 124 ? -12.594 7.292 -14.986 1.00 93.19 124 GLN A O 1
ATOM 959 N N . GLY A 1 125 ? -13.545 5.604 -16.142 1.00 90.94 125 GLY A N 1
ATOM 960 C CA . GLY A 1 125 ? -12.305 4.956 -16.586 1.00 90.94 125 GLY A CA 1
ATOM 961 C C . GLY A 1 125 ? -11.492 4.257 -15.488 1.00 90.94 125 GLY A C 1
ATOM 962 O O . GLY A 1 125 ? -10.371 3.815 -15.754 1.00 90.94 125 GLY A O 1
ATOM 963 N N . CYS A 1 126 ? -12.006 4.176 -14.258 1.00 93.94 126 CYS A N 1
ATOM 964 C CA . CYS A 1 126 ? -11.332 3.517 -13.142 1.00 93.94 126 CYS A CA 1
ATOM 965 C C . CYS A 1 126 ? -12.291 3.090 -12.023 1.00 93.94 126 CYS A C 1
ATOM 967 O O . CYS A 1 126 ? -13.392 3.622 -11.870 1.00 93.94 126 CYS A O 1
ATOM 969 N N . GLN A 1 127 ? -11.812 2.200 -11.158 1.00 95.81 127 GLN A N 1
ATOM 970 C CA . GLN A 1 127 ? -12.428 1.853 -9.886 1.00 95.81 127 GLN A CA 1
ATOM 971 C C . GLN A 1 127 ? -11.543 2.260 -8.714 1.00 95.81 127 GLN A C 1
ATOM 973 O O . GLN A 1 127 ? -10.318 2.146 -8.744 1.00 95.81 127 GLN A O 1
ATOM 978 N N . TYR A 1 128 ? -12.184 2.687 -7.633 1.00 96.75 128 TYR A N 1
ATOM 979 C CA . TYR A 1 128 ? -11.541 2.845 -6.338 1.00 96.75 128 TYR A CA 1
ATOM 980 C C . TYR A 1 128 ? -11.717 1.571 -5.525 1.00 96.75 128 TYR A C 1
ATOM 982 O O . TYR A 1 128 ? -12.835 1.255 -5.116 1.00 96.75 128 TYR A O 1
ATOM 990 N N . VAL A 1 129 ? -10.621 0.882 -5.228 1.00 97.56 129 VAL A N 1
ATOM 991 C CA . VAL A 1 129 ? -10.605 -0.201 -4.240 1.00 97.56 129 VAL A CA 1
ATOM 992 C C . VAL A 1 129 ? -10.392 0.429 -2.868 1.00 97.56 129 VAL A C 1
ATOM 994 O O . VAL A 1 129 ? -9.421 1.158 -2.661 1.00 97.56 129 VAL A O 1
ATOM 997 N N . THR A 1 130 ? -11.347 0.232 -1.959 1.00 97.19 130 THR A N 1
ATOM 998 C CA . THR A 1 130 ? -11.408 0.949 -0.679 1.00 97.19 130 THR A CA 1
ATOM 999 C C . THR A 1 130 ? -11.599 0.001 0.500 1.00 97.19 130 THR A C 1
ATOM 1001 O O . THR A 1 130 ? -12.355 -0.966 0.418 1.00 97.19 130 THR A O 1
ATOM 1004 N N . CYS A 1 131 ? -10.960 0.323 1.627 1.00 96.44 131 CYS A N 1
ATOM 1005 C CA . CYS A 1 131 ? -11.141 -0.371 2.900 1.00 96.44 131 CYS A CA 1
ATOM 1006 C C . CYS A 1 131 ? -11.000 0.598 4.085 1.00 96.44 131 CYS A C 1
ATOM 1008 O O . CYS A 1 131 ? -10.077 1.415 4.131 1.00 96.44 131 CYS A O 1
ATOM 1010 N N . TYR A 1 132 ? -11.893 0.492 5.071 1.00 94.56 132 TYR A N 1
ATOM 1011 C CA . TYR A 1 132 ? -11.832 1.263 6.317 1.00 94.56 132 TYR A CA 1
ATOM 1012 C C . TYR A 1 132 ? -11.058 0.505 7.388 1.00 94.56 132 TYR A C 1
ATOM 1014 O O . TYR A 1 132 ? -11.375 -0.646 7.659 1.00 94.56 132 TYR A O 1
ATOM 1022 N N . SER A 1 133 ? -10.117 1.158 8.064 1.00 92.81 133 SER A N 1
ATOM 1023 C CA . SER A 1 133 ? -9.438 0.617 9.242 1.00 92.81 133 SER A CA 1
ATOM 1024 C C . SER A 1 133 ? -8.834 1.738 10.082 1.00 92.81 133 SER A C 1
ATOM 1026 O O . SER A 1 133 ? -8.351 2.738 9.557 1.00 92.81 133 SER A O 1
ATOM 1028 N N . LYS A 1 134 ? -8.803 1.568 11.406 1.00 91.38 134 LYS A N 1
ATOM 1029 C CA . 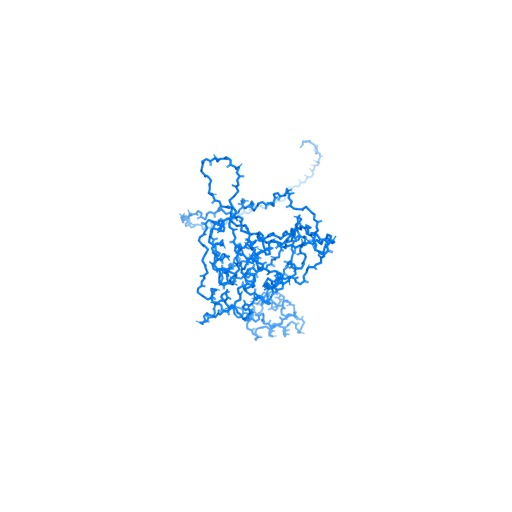LYS A 1 134 ? -8.042 2.470 12.289 1.00 91.38 134 LYS A CA 1
ATOM 1030 C C . LYS A 1 134 ? -6.529 2.327 12.109 1.00 91.38 134 LYS A C 1
ATOM 1032 O O . LYS A 1 134 ? -5.796 3.247 12.436 1.00 91.38 134 LYS A O 1
ATOM 1037 N N . HIS A 1 135 ? -6.080 1.195 11.571 1.00 92.31 135 HIS A N 1
ATOM 1038 C CA . HIS A 1 135 ? -4.675 0.792 11.579 1.00 92.31 135 HIS A CA 1
ATOM 1039 C C . HIS A 1 135 ? -3.966 0.963 10.237 1.00 92.31 135 HIS A C 1
ATOM 1041 O O . HIS A 1 135 ? -2.816 0.553 10.108 1.00 92.31 135 HIS A O 1
ATOM 1047 N N . TRP A 1 136 ? -4.612 1.571 9.237 1.00 94.88 136 TRP A N 1
ATOM 1048 C CA . TRP A 1 136 ? -3.912 1.899 7.995 1.00 94.88 136 TRP A CA 1
ATOM 1049 C C . TRP A 1 136 ? -2.651 2.745 8.218 1.00 94.88 136 TRP A C 1
ATOM 1051 O O . TRP A 1 136 ? -1.634 2.386 7.637 1.00 94.88 136 TRP A O 1
ATOM 1061 N N . PRO A 1 137 ? -2.639 3.762 9.105 1.00 93.69 137 PRO A N 1
ATOM 1062 C CA . PRO A 1 137 ? -1.405 4.482 9.427 1.00 93.69 137 PRO A CA 1
ATOM 1063 C C . PRO A 1 137 ? -0.338 3.620 10.109 1.00 93.69 137 PRO A C 1
ATOM 1065 O O . PRO A 1 137 ? 0.843 3.908 9.984 1.00 93.69 137 PRO A O 1
ATOM 1068 N N . CYS A 1 138 ? -0.729 2.557 10.819 1.00 93.19 138 CYS A N 1
ATOM 1069 C CA . CYS A 1 138 ? 0.228 1.643 11.443 1.00 93.19 138 CYS A CA 1
ATOM 1070 C C . CYS A 1 138 ? 0.961 0.796 10.394 1.00 93.19 138 CYS A C 1
ATOM 1072 O O . CYS A 1 138 ? 2.140 0.505 10.558 1.00 93.19 138 CYS A O 1
ATOM 1074 N N . LEU A 1 139 ? 0.252 0.390 9.335 1.00 95.00 139 LEU A N 1
ATOM 1075 C CA . LEU A 1 139 ? 0.817 -0.369 8.217 1.00 95.00 139 LEU A CA 1
ATOM 1076 C C . LEU A 1 139 ? 1.541 0.536 7.214 1.00 95.00 139 LEU A C 1
ATOM 1078 O O . LEU A 1 139 ? 2.517 0.119 6.608 1.00 95.00 139 LEU A O 1
ATOM 1082 N N . PHE A 1 140 ? 1.090 1.780 7.067 1.00 95.94 140 PHE A N 1
ATOM 1083 C CA . PHE A 1 140 ? 1.632 2.756 6.127 1.00 95.94 140 PHE A CA 1
ATOM 1084 C C . PHE A 1 140 ? 2.017 4.054 6.855 1.00 95.94 140 PHE A C 1
ATOM 1086 O O . PHE A 1 140 ? 1.330 5.074 6.707 1.00 95.94 140 PHE A O 1
ATOM 1093 N N . PRO A 1 141 ? 3.112 4.041 7.638 1.00 93.38 141 PRO A N 1
ATOM 1094 C CA . PRO A 1 141 ? 3.579 5.191 8.416 1.00 93.38 141 PRO A CA 1
ATOM 1095 C C . PRO A 1 141 ? 4.000 6.389 7.551 1.00 93.38 141 PRO A C 1
ATOM 1097 O O . PRO A 1 141 ? 4.106 7.500 8.052 1.00 93.38 141 PRO A O 1
ATOM 1100 N N . GLN A 1 142 ? 4.140 6.207 6.233 1.00 92.94 142 GLN A N 1
ATOM 1101 C CA . GLN A 1 142 ? 4.337 7.288 5.255 1.00 92.94 142 GLN A CA 1
ATOM 1102 C C . GLN A 1 142 ? 3.116 8.229 5.142 1.00 92.94 142 GLN A C 1
ATOM 1104 O O . GLN A 1 142 ? 3.146 9.248 4.441 1.00 92.94 142 GLN A O 1
ATOM 1109 N N . HIS A 1 143 ? 1.983 7.865 5.753 1.00 90.12 143 HIS A N 1
ATOM 1110 C CA . HIS A 1 143 ? 0.826 8.742 5.852 1.00 90.12 143 HIS A CA 1
ATOM 1111 C C . HIS A 1 143 ? 1.141 9.987 6.700 1.00 90.12 143 HIS A C 1
ATOM 1113 O O . HIS A 1 143 ? 1.704 9.901 7.783 1.00 90.12 143 HIS A O 1
ATOM 1119 N N . GLY A 1 144 ? 0.713 11.155 6.223 1.00 84.69 144 GLY A N 1
ATOM 1120 C CA . GLY A 1 144 ? 0.876 12.429 6.916 1.00 84.69 144 GLY A CA 1
ATOM 1121 C C . GLY A 1 144 ? 0.059 13.543 6.254 1.00 84.69 144 GLY A C 1
ATOM 1122 O O . GLY A 1 144 ? -0.586 13.301 5.226 1.00 84.69 144 GLY A O 1
ATOM 1123 N N . PRO A 1 145 ? 0.064 14.760 6.819 1.00 81.81 145 PRO A N 1
ATOM 1124 C CA . PRO A 1 145 ? -0.622 15.915 6.239 1.00 81.81 145 PRO A CA 1
ATOM 1125 C C . PRO A 1 145 ? 0.010 16.365 4.906 1.00 81.81 145 PRO A C 1
ATOM 1127 O O . PRO A 1 145 ? 1.151 16.032 4.593 1.00 81.81 145 PRO A O 1
ATOM 1130 N N . GLY A 1 146 ? -0.726 17.139 4.101 1.00 82.50 146 GLY A N 1
ATOM 1131 C CA . GLY A 1 146 ? -0.239 17.678 2.817 1.00 82.50 146 GLY A CA 1
ATOM 1132 C C . GLY A 1 146 ? -0.270 16.667 1.664 1.00 82.50 146 GLY A C 1
ATOM 1133 O O . GLY A 1 146 ? -0.907 15.621 1.775 1.00 82.50 146 GLY A O 1
ATOM 1134 N N . ARG A 1 147 ? 0.391 16.943 0.532 1.00 80.31 147 ARG A N 1
ATOM 1135 C CA . ARG A 1 147 ? 0.428 16.012 -0.618 1.00 80.31 147 ARG A CA 1
ATOM 1136 C C . ARG A 1 147 ? 1.520 14.960 -0.440 1.00 80.31 147 ARG A C 1
ATOM 1138 O O . ARG A 1 147 ? 2.597 15.281 0.037 1.00 80.31 147 ARG A O 1
ATOM 1145 N N . LYS A 1 148 ? 1.286 13.716 -0.883 1.00 82.19 148 LYS A N 1
ATOM 1146 C CA . LYS A 1 148 ? 2.237 12.591 -0.712 1.00 82.19 148 LYS A CA 1
ATOM 1147 C C . LYS A 1 148 ? 3.658 12.928 -1.181 1.00 82.19 148 LYS A C 1
ATOM 1149 O O . LYS A 1 148 ? 4.611 12.623 -0.485 1.00 82.19 148 LYS A O 1
ATOM 1154 N N . HIS A 1 149 ? 3.790 13.586 -2.331 1.00 78.00 149 HIS A N 1
ATOM 1155 C CA . HIS A 1 149 ? 5.095 13.935 -2.893 1.00 78.00 149 HIS A CA 1
ATOM 1156 C C . HIS A 1 149 ? 5.787 15.103 -2.175 1.00 78.00 149 HIS A C 1
ATOM 1158 O O . HIS A 1 149 ? 6.984 15.286 -2.349 1.00 78.00 149 HIS A O 1
ATOM 1164 N N . GLU A 1 150 ? 5.077 15.921 -1.402 1.00 79.88 150 GLU A N 1
ATOM 1165 C CA . GLU A 1 150 ? 5.681 17.028 -0.641 1.00 79.88 150 GLU A CA 1
ATOM 1166 C C . GLU A 1 150 ? 6.272 16.553 0.693 1.00 79.88 150 GLU A C 1
ATOM 1168 O O . GLU A 1 150 ? 6.975 17.307 1.359 1.00 79.88 150 GLU A O 1
ATOM 1173 N N . ARG A 1 151 ? 5.999 15.302 1.075 1.00 86.81 151 ARG A N 1
ATOM 1174 C CA . ARG A 1 151 ? 6.472 14.680 2.310 1.00 86.81 151 ARG A CA 1
ATOM 1175 C C . ARG A 1 151 ? 7.689 13.811 2.026 1.00 86.81 151 ARG A C 1
ATOM 1177 O O . ARG A 1 151 ? 7.816 13.268 0.931 1.00 86.81 151 ARG A O 1
ATOM 1184 N N . THR A 1 152 ? 8.516 13.621 3.047 1.00 89.12 152 THR A N 1
ATOM 1185 C CA . THR A 1 152 ? 9.534 12.570 3.042 1.00 89.12 152 THR A CA 1
ATOM 1186 C C . THR A 1 152 ? 8.857 11.206 3.091 1.00 89.12 152 THR A C 1
ATOM 1188 O O . THR A 1 152 ? 8.007 10.959 3.950 1.00 89.12 152 THR A O 1
ATOM 1191 N N . ILE A 1 153 ? 9.229 10.326 2.166 1.00 92.69 153 ILE A N 1
ATOM 1192 C CA . ILE A 1 153 ? 8.738 8.951 2.086 1.00 92.69 153 ILE A CA 1
ATOM 1193 C C . ILE A 1 153 ? 9.924 8.020 2.332 1.00 92.69 153 ILE A C 1
ATOM 1195 O O . ILE A 1 153 ? 10.675 7.706 1.419 1.00 92.69 153 ILE A O 1
ATOM 1199 N N . ALA A 1 154 ? 10.080 7.566 3.571 1.00 94.56 154 ALA A N 1
ATOM 1200 C CA . ALA A 1 154 ? 11.073 6.563 3.944 1.00 94.56 154 ALA A CA 1
ATOM 1201 C C . ALA A 1 154 ? 10.371 5.286 4.411 1.00 94.56 154 ALA A C 1
ATOM 1203 O O . ALA A 1 154 ? 9.281 5.355 4.987 1.00 94.56 154 ALA A O 1
ATOM 1204 N N . LEU A 1 155 ? 10.977 4.129 4.146 1.00 96.94 155 LEU A N 1
ATOM 1205 C CA . LEU A 1 155 ? 10.524 2.861 4.708 1.00 96.94 155 LEU A CA 1
ATOM 1206 C C . LEU A 1 155 ? 11.062 2.719 6.132 1.00 96.94 155 LEU A C 1
ATOM 1208 O O . LEU A 1 155 ? 12.240 2.957 6.387 1.00 96.94 155 LEU A O 1
ATOM 1212 N N . GLU A 1 156 ? 10.197 2.314 7.056 1.00 96.31 156 GLU A N 1
ATOM 1213 C CA . GLU A 1 156 ? 10.633 1.874 8.379 1.00 96.31 156 GLU A CA 1
ATOM 1214 C C . GLU A 1 156 ? 11.502 0.612 8.255 1.00 96.31 156 GLU A C 1
ATOM 1216 O O . GLU A 1 156 ? 11.292 -0.169 7.321 1.00 96.31 156 GLU A O 1
ATOM 1221 N N . PRO A 1 157 ? 12.404 0.325 9.213 1.00 96.56 157 PRO A N 1
ATOM 1222 C CA . PRO A 1 157 ? 13.286 -0.844 9.141 1.00 96.56 157 PRO A CA 1
ATOM 1223 C C . PRO A 1 157 ? 12.538 -2.158 8.872 1.00 96.56 157 PRO A C 1
ATOM 1225 O O . PRO A 1 157 ? 12.898 -2.922 7.981 1.00 96.56 157 PRO A O 1
ATOM 1228 N N . TRP A 1 158 ? 11.404 -2.368 9.547 1.00 96.31 158 TRP A N 1
ATOM 1229 C CA . TRP A 1 158 ? 10.576 -3.559 9.349 1.00 96.31 158 TRP A CA 1
ATOM 1230 C C . TRP A 1 158 ? 9.920 -3.621 7.958 1.00 96.31 158 TRP A C 1
ATOM 1232 O O . TRP A 1 158 ? 9.662 -4.718 7.467 1.00 96.31 158 TRP A O 1
ATOM 1242 N N . GLN A 1 159 ? 9.629 -2.473 7.328 1.00 97.81 159 GLN A N 1
ATOM 1243 C CA . GLN A 1 159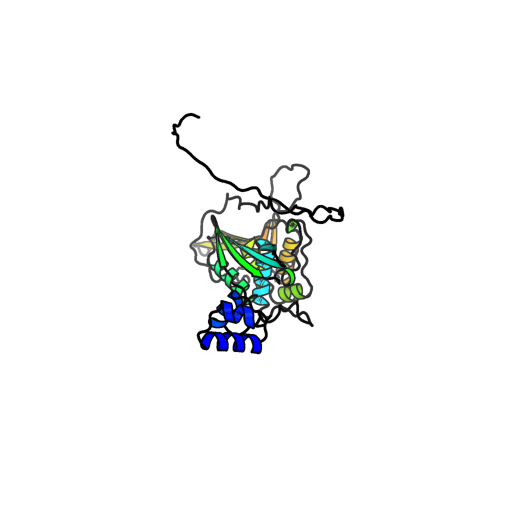 ? 9.121 -2.416 5.953 1.00 97.81 159 GLN A CA 1
ATOM 1244 C C . GLN A 1 159 ? 10.247 -2.711 4.965 1.00 97.81 159 GLN A C 1
ATOM 1246 O O . GLN A 1 159 ? 10.017 -3.450 4.011 1.00 97.81 159 GLN A O 1
ATOM 1251 N N . GLN A 1 160 ? 11.448 -2.176 5.210 1.00 97.88 160 GLN A N 1
ATOM 1252 C CA . GLN A 1 160 ? 12.621 -2.445 4.382 1.00 97.88 160 GLN A CA 1
ATOM 1253 C C . GLN A 1 160 ? 12.961 -3.936 4.384 1.00 97.88 160 GLN A C 1
ATOM 1255 O O . GLN A 1 160 ? 13.157 -4.506 3.320 1.00 97.88 160 GLN A O 1
ATOM 1260 N N . GLU A 1 161 ? 12.927 -4.593 5.545 1.00 97.81 161 GLU A N 1
ATOM 1261 C CA . GLU A 1 161 ? 13.134 -6.044 5.641 1.00 97.81 161 GLU A CA 1
ATOM 1262 C C . GLU A 1 161 ? 12.122 -6.841 4.800 1.00 97.81 161 GLU A C 1
ATOM 1264 O O . GLU A 1 161 ? 12.481 -7.845 4.190 1.00 97.81 161 GLU A O 1
ATOM 1269 N N . ILE A 1 162 ? 10.859 -6.400 4.743 1.00 98.19 162 ILE A N 1
ATOM 1270 C CA . ILE A 1 162 ? 9.830 -7.048 3.914 1.00 98.19 162 ILE A CA 1
ATOM 1271 C C . ILE A 1 162 ? 10.087 -6.799 2.426 1.00 98.19 162 ILE A C 1
ATOM 1273 O O . ILE A 1 162 ? 9.971 -7.725 1.625 1.00 98.19 162 ILE A O 1
ATOM 1277 N N . VAL A 1 163 ? 10.434 -5.567 2.044 1.00 97.88 163 VAL A N 1
ATOM 1278 C CA . VAL A 1 163 ? 10.748 -5.226 0.649 1.00 97.88 163 VAL A CA 1
ATOM 1279 C C . VAL A 1 163 ? 11.996 -5.969 0.179 1.00 97.88 163 VAL A C 1
ATOM 1281 O O . VAL A 1 163 ? 11.991 -6.506 -0.922 1.00 97.88 163 VAL A O 1
ATOM 1284 N N . ASP A 1 164 ? 13.023 -6.087 1.018 1.00 96.50 164 ASP A N 1
ATOM 1285 C CA . ASP A 1 164 ? 14.238 -6.844 0.711 1.00 96.50 164 ASP A CA 1
ATOM 1286 C C . ASP A 1 164 ? 13.958 -8.348 0.555 1.00 96.50 164 ASP A C 1
ATOM 1288 O O . ASP A 1 164 ? 14.567 -8.998 -0.295 1.00 96.50 164 ASP A O 1
ATOM 1292 N N . ALA A 1 165 ? 13.024 -8.903 1.337 1.00 97.38 165 ALA A N 1
ATOM 1293 C CA . ALA A 1 165 ? 12.603 -10.302 1.230 1.00 97.38 165 ALA A CA 1
ATOM 1294 C C . ALA A 1 165 ? 11.661 -10.565 0.039 1.00 97.38 165 ALA A C 1
ATOM 1296 O O . ALA A 1 165 ? 11.682 -11.649 -0.549 1.00 97.38 165 ALA A O 1
ATOM 1297 N N . HIS A 1 166 ? 10.841 -9.579 -0.339 1.00 96.62 166 HIS A N 1
ATOM 1298 C CA . HIS A 1 166 ? 9.838 -9.681 -1.404 1.00 96.62 166 HIS A CA 1
ATOM 1299 C C . HIS A 1 166 ? 9.920 -8.518 -2.415 1.00 96.62 166 HIS A C 1
ATOM 1301 O O . HIS A 1 166 ? 8.914 -7.835 -2.654 1.00 96.62 166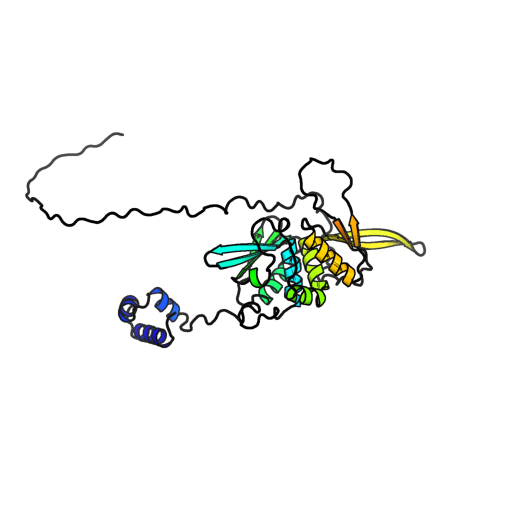 HIS A O 1
ATOM 1307 N N . PRO A 1 167 ? 11.085 -8.299 -3.057 1.00 94.88 167 PRO A N 1
ATOM 1308 C CA . PRO A 1 167 ? 11.334 -7.117 -3.888 1.00 94.88 167 PRO A CA 1
ATOM 1309 C C . PRO A 1 167 ? 10.507 -7.122 -5.176 1.00 94.88 167 PRO A C 1
ATOM 1311 O O . PRO A 1 167 ? 10.053 -6.075 -5.638 1.00 94.88 167 PRO A O 1
ATOM 1314 N N . TRP A 1 168 ? 10.242 -8.304 -5.740 1.00 94.00 168 TRP A N 1
ATOM 1315 C CA . TRP A 1 168 ? 9.424 -8.437 -6.946 1.00 94.00 168 TRP A CA 1
ATOM 1316 C C . TRP A 1 168 ? 7.980 -7.992 -6.734 1.00 94.00 168 TRP A C 1
ATOM 1318 O O . TRP A 1 168 ? 7.415 -7.348 -7.616 1.00 94.00 168 TRP A O 1
ATOM 1328 N N . GLU A 1 169 ? 7.394 -8.279 -5.572 1.00 95.50 169 GLU A N 1
ATOM 1329 C CA . GLU A 1 169 ? 6.029 -7.850 -5.258 1.00 95.50 169 GLU A CA 1
ATOM 1330 C C . GLU A 1 169 ? 5.947 -6.336 -5.066 1.00 95.50 169 GLU A C 1
ATOM 1332 O O . GLU A 1 169 ? 5.023 -5.696 -5.571 1.00 95.50 169 GLU A O 1
ATOM 1337 N N . PHE A 1 170 ? 6.961 -5.743 -4.434 1.00 96.44 170 PHE A N 1
ATOM 1338 C CA . PHE A 1 170 ? 7.067 -4.295 -4.295 1.00 96.44 170 PHE A CA 1
ATOM 1339 C C . PHE A 1 170 ? 7.146 -3.595 -5.661 1.00 96.44 170 PHE A C 1
ATOM 1341 O O . PHE A 1 170 ? 6.336 -2.711 -5.961 1.00 96.44 170 PHE A O 1
ATOM 1348 N N . ILE A 1 171 ? 8.063 -4.045 -6.529 1.00 92.50 171 ILE A N 1
ATOM 1349 C CA . ILE A 1 171 ? 8.211 -3.540 -7.903 1.00 92.50 171 ILE A CA 1
ATOM 1350 C C . ILE A 1 171 ? 6.921 -3.728 -8.698 1.00 92.50 171 ILE A C 1
ATOM 1352 O O . ILE A 1 171 ? 6.472 -2.804 -9.379 1.00 92.50 171 ILE A O 1
ATOM 1356 N N . ARG A 1 172 ? 6.288 -4.900 -8.592 1.00 91.56 172 ARG A N 1
ATOM 1357 C CA . ARG A 1 172 ? 5.014 -5.189 -9.254 1.00 91.56 172 ARG A CA 1
ATOM 1358 C C . ARG A 1 172 ? 3.935 -4.195 -8.822 1.00 91.56 172 ARG A C 1
ATOM 1360 O O . ARG A 1 172 ? 3.233 -3.672 -9.682 1.00 91.56 172 ARG A O 1
ATOM 1367 N N . GLY A 1 173 ? 3.822 -3.886 -7.530 1.00 93.88 173 GLY A N 1
ATOM 1368 C CA . GLY A 1 173 ? 2.868 -2.896 -7.018 1.00 93.88 173 GLY A CA 1
ATOM 1369 C C . GLY A 1 173 ? 3.120 -1.481 -7.554 1.00 93.88 173 GLY A C 1
ATOM 1370 O O . GLY A 1 173 ? 2.185 -0.795 -7.974 1.00 93.88 173 GLY A O 1
ATOM 1371 N N . LEU A 1 174 ? 4.383 -1.054 -7.607 1.00 92.69 174 LEU A N 1
ATOM 1372 C CA . LEU A 1 174 ? 4.762 0.251 -8.162 1.00 92.69 174 LEU A CA 1
ATOM 1373 C C . LEU A 1 174 ? 4.488 0.346 -9.669 1.00 92.69 174 LEU A C 1
ATOM 1375 O O . LEU A 1 174 ? 3.927 1.335 -10.134 1.00 92.69 174 LEU A O 1
ATOM 1379 N N . ILE A 1 175 ? 4.815 -0.697 -10.435 1.00 89.81 175 ILE A N 1
ATOM 1380 C CA . ILE A 1 175 ? 4.537 -0.747 -11.878 1.00 89.81 175 ILE A CA 1
ATOM 1381 C C . ILE A 1 175 ? 3.030 -0.788 -12.150 1.00 89.81 175 ILE A C 1
ATOM 1383 O O . ILE A 1 175 ? 2.560 -0.193 -13.112 1.00 89.81 175 ILE A O 1
ATOM 1387 N N . HIS A 1 176 ? 2.256 -1.489 -11.329 1.00 88.44 176 HIS A N 1
ATOM 1388 C CA . HIS A 1 176 ? 0.810 -1.584 -11.516 1.00 88.44 176 HIS A CA 1
ATOM 1389 C C . HIS A 1 176 ? 0.085 -0.256 -11.255 1.00 88.44 176 HIS A C 1
ATOM 1391 O O . HIS A 1 176 ? -0.956 -0.011 -11.855 1.00 88.44 176 HIS A O 1
ATOM 1397 N N . SER A 1 177 ? 0.634 0.605 -10.401 1.00 86.75 177 SER A N 1
ATOM 1398 C CA . SER A 1 177 ? 0.058 1.925 -10.126 1.00 86.75 177 SER A CA 1
ATOM 1399 C C . SER A 1 177 ? 0.556 2.990 -11.113 1.00 86.75 177 SER A C 1
ATOM 1401 O O . SER A 1 177 ? -0.178 3.481 -11.973 1.00 86.75 177 SER A O 1
ATOM 1403 N N . ASP A 1 178 ? 1.851 3.283 -11.051 1.00 82.00 178 ASP A N 1
ATOM 1404 C CA . ASP A 1 178 ? 2.487 4.390 -11.774 1.00 82.00 178 ASP A CA 1
ATOM 1405 C C . ASP A 1 178 ? 3.328 3.939 -12.978 1.00 82.00 178 ASP A C 1
ATOM 1407 O O . ASP A 1 178 ? 4.069 4.725 -13.583 1.00 82.00 178 ASP A O 1
ATOM 1411 N N . GLY A 1 179 ? 3.243 2.657 -13.330 1.00 76.12 179 GLY A N 1
ATOM 1412 C CA . GLY A 1 179 ? 3.927 2.095 -14.481 1.00 76.12 179 GLY A CA 1
ATOM 1413 C C . GLY A 1 179 ? 3.073 2.064 -15.749 1.00 76.12 179 GLY A C 1
ATOM 1414 O O . GLY A 1 179 ? 1.846 1.999 -15.731 1.00 76.12 179 GLY A O 1
ATOM 1415 N N . CYS A 1 180 ? 3.749 2.069 -16.892 1.00 73.81 180 CYS A N 1
ATOM 1416 C CA . CYS A 1 180 ? 3.172 1.813 -18.203 1.00 73.81 180 CYS A CA 1
ATOM 1417 C C . CYS A 1 180 ? 4.007 0.747 -18.913 1.00 73.81 180 CYS A C 1
ATOM 1419 O O . CYS A 1 180 ? 5.232 0.848 -18.974 1.00 73.81 180 CYS A O 1
ATOM 1421 N N . ARG A 1 181 ? 3.353 -0.274 -19.469 1.00 76.62 181 ARG A N 1
ATOM 1422 C CA . ARG A 1 181 ? 4.006 -1.296 -20.290 1.00 76.62 181 ARG A CA 1
ATOM 1423 C C . ARG A 1 181 ? 3.718 -1.025 -21.758 1.00 76.62 181 ARG A C 1
ATOM 1425 O O . ARG A 1 181 ? 2.561 -0.949 -22.159 1.00 76.62 181 ARG A O 1
ATOM 1432 N N . ILE A 1 182 ? 4.771 -0.943 -22.562 1.00 69.44 182 ILE A N 1
ATOM 1433 C CA . ILE A 1 182 ? 4.675 -0.813 -24.017 1.00 69.44 182 ILE A CA 1
ATOM 1434 C C . ILE A 1 182 ? 5.408 -1.987 -24.651 1.00 69.44 182 ILE A C 1
ATOM 1436 O O . ILE A 1 182 ? 6.556 -2.264 -24.311 1.00 69.44 182 ILE A O 1
ATOM 1440 N N . THR A 1 183 ? 4.767 -2.664 -25.598 1.00 71.56 183 THR A N 1
ATOM 1441 C CA . THR A 1 183 ? 5.428 -3.681 -26.418 1.00 71.56 183 THR A CA 1
ATOM 1442 C C . THR A 1 183 ? 6.003 -3.014 -27.658 1.00 71.56 183 THR A C 1
ATOM 1444 O O . THR A 1 183 ? 5.267 -2.642 -28.570 1.00 71.56 183 THR A O 1
ATOM 1447 N N . ASN A 1 184 ? 7.326 -2.861 -27.700 1.00 69.25 184 ASN A N 1
ATOM 1448 C CA . ASN A 1 184 ? 8.007 -2.443 -28.920 1.00 69.25 184 ASN A CA 1
ATOM 1449 C C . ASN A 1 184 ? 8.203 -3.656 -29.821 1.00 69.25 184 ASN A C 1
ATOM 1451 O O . ASN A 1 184 ? 8.488 -4.747 -29.331 1.00 69.25 184 ASN A O 1
ATOM 1455 N N . TRP A 1 185 ? 8.111 -3.466 -31.133 1.00 72.06 185 TRP A N 1
ATOM 1456 C CA . TRP A 1 185 ? 8.396 -4.523 -32.092 1.00 72.06 185 TRP A CA 1
ATOM 1457 C C . TRP A 1 185 ? 9.351 -4.034 -33.179 1.00 72.06 185 TRP A C 1
ATOM 1459 O O . TRP A 1 185 ? 9.390 -2.853 -33.513 1.00 72.06 185 TRP A O 1
ATOM 1469 N N . THR A 1 186 ? 10.156 -4.951 -33.702 1.00 73.75 186 THR A N 1
ATOM 1470 C CA . THR A 1 186 ? 11.047 -4.723 -34.842 1.00 73.75 186 THR A CA 1
ATOM 1471 C C . THR A 1 186 ? 11.087 -5.970 -35.712 1.00 73.75 186 THR A C 1
ATOM 1473 O O . THR A 1 186 ? 10.798 -7.069 -35.241 1.00 73.75 186 THR A O 1
ATOM 1476 N N . THR A 1 187 ? 11.435 -5.831 -36.983 1.00 75.06 187 THR A N 1
ATOM 1477 C CA . THR A 1 187 ? 11.623 -6.958 -37.900 1.00 75.06 187 THR A CA 1
ATOM 1478 C C . THR A 1 187 ? 13.099 -7.117 -38.215 1.00 75.06 187 THR A C 1
ATOM 1480 O O . THR A 1 187 ? 13.748 -6.164 -38.640 1.00 75.06 187 THR A O 1
ATOM 1483 N N . ARG A 1 188 ? 13.630 -8.327 -38.048 1.00 76.81 188 ARG A N 1
ATOM 1484 C CA . ARG A 1 188 ? 14.987 -8.683 -38.468 1.00 76.81 188 ARG A CA 1
ATOM 1485 C C . ARG A 1 188 ? 14.916 -9.885 -39.396 1.00 76.81 188 ARG A C 1
ATOM 1487 O O . ARG A 1 188 ? 14.220 -10.851 -39.096 1.00 76.81 188 ARG A O 1
ATOM 1494 N N . VAL A 1 189 ? 15.639 -9.833 -40.510 1.00 77.06 189 VAL A N 1
ATOM 1495 C CA . VAL A 1 189 ? 15.772 -10.986 -41.405 1.00 77.06 189 VAL A CA 1
ATOM 1496 C C . VAL A 1 189 ? 16.686 -12.013 -40.743 1.00 77.06 189 VAL A C 1
ATOM 1498 O O . VAL A 1 189 ? 17.814 -11.694 -40.366 1.00 77.06 189 VAL A O 1
ATOM 1501 N N . VAL A 1 190 ? 16.191 -13.237 -40.576 1.00 75.94 190 VAL A N 1
ATOM 1502 C CA . VAL A 1 190 ? 16.937 -14.372 -40.021 1.00 75.94 190 VAL A CA 1
ATOM 1503 C C . VAL A 1 190 ? 16.710 -15.563 -40.940 1.00 75.94 190 VAL A C 1
ATOM 1505 O O . VAL A 1 190 ? 15.571 -15.964 -41.154 1.00 75.94 190 VAL A O 1
ATOM 1508 N N . GLY A 1 191 ? 17.786 -16.094 -41.526 1.00 77.75 191 GLY A N 1
ATOM 1509 C CA . GLY A 1 191 ? 17.692 -17.193 -42.495 1.00 77.75 191 GLY A CA 1
ATOM 1510 C C . GLY A 1 191 ? 16.895 -16.839 -43.758 1.00 77.75 191 GLY A C 1
ATOM 1511 O O . GLY A 1 191 ? 16.174 -17.681 -44.274 1.00 77.75 191 GLY A O 1
ATOM 1512 N N . GLY A 1 192 ? 16.959 -15.586 -44.223 1.00 82.94 192 GLY A N 1
ATOM 1513 C CA . GLY A 1 192 ? 16.241 -15.124 -45.421 1.00 82.94 192 GLY A CA 1
ATOM 1514 C C . GLY A 1 192 ? 14.762 -14.773 -45.211 1.00 82.94 192 GLY A C 1
ATOM 1515 O O . GLY A 1 192 ? 14.163 -14.171 -46.096 1.00 82.94 192 GLY A O 1
ATOM 1516 N N . ALA A 1 193 ? 14.183 -15.057 -44.038 1.00 77.31 193 ALA A N 1
ATOM 1517 C CA . ALA A 1 193 ? 12.803 -14.699 -43.707 1.00 77.31 193 ALA A CA 1
ATOM 1518 C C . ALA A 1 193 ? 12.739 -13.521 -42.713 1.00 77.31 193 ALA A C 1
ATOM 1520 O O . ALA A 1 193 ? 13.518 -13.481 -41.752 1.00 77.31 193 ALA A O 1
ATOM 1521 N N . PRO A 1 194 ? 11.816 -12.555 -42.888 1.00 79.12 194 PRO A N 1
ATOM 1522 C CA . PRO A 1 194 ? 11.590 -11.505 -41.902 1.00 79.12 194 PRO A CA 1
ATOM 1523 C C . PRO A 1 194 ? 10.957 -12.099 -40.638 1.00 79.12 194 PRO A C 1
ATOM 1525 O O . PRO A 1 194 ? 9.864 -12.660 -40.674 1.00 79.12 194 PRO A O 1
ATOM 1528 N N . LYS A 1 195 ? 11.628 -11.946 -39.494 1.00 83.06 195 LYS A N 1
ATOM 1529 C CA . LYS A 1 195 ? 11.121 -12.353 -38.182 1.00 83.06 195 LYS A CA 1
ATOM 1530 C C . LYS A 1 195 ? 10.815 -11.122 -37.336 1.00 83.06 195 LYS A C 1
ATOM 1532 O O . LYS A 1 195 ? 11.668 -10.250 -37.167 1.00 83.06 195 LYS A O 1
ATOM 1537 N N . ARG A 1 196 ? 9.590 -11.047 -36.808 1.00 79.56 196 ARG A N 1
ATOM 1538 C CA . ARG A 1 196 ? 9.167 -10.009 -35.859 1.00 79.56 196 ARG A CA 1
ATOM 1539 C C . ARG A 1 196 ? 9.668 -10.363 -34.461 1.00 79.56 196 ARG A C 1
ATOM 1541 O O . ARG A 1 196 ? 9.467 -11.476 -33.983 1.00 79.56 196 ARG A O 1
ATOM 1548 N N . TYR A 1 197 ? 10.311 -9.400 -33.825 1.00 74.31 197 TYR A N 1
ATOM 1549 C CA . TYR A 1 197 ? 10.799 -9.467 -32.460 1.00 74.31 197 TYR A CA 1
ATOM 1550 C C . TYR A 1 197 ? 10.048 -8.452 -31.622 1.00 74.31 197 TYR A C 1
ATOM 1552 O O . TYR A 1 197 ? 9.977 -7.283 -31.996 1.00 74.31 197 TYR A O 1
ATOM 1560 N N . GLU A 1 198 ? 9.511 -8.902 -30.496 1.00 75.00 198 GLU A N 1
ATOM 1561 C CA . GLU A 1 198 ? 8.792 -8.060 -29.550 1.00 75.00 198 GLU A CA 1
ATOM 1562 C C . GLU A 1 198 ? 9.584 -7.946 -28.253 1.00 75.00 198 GLU A C 1
ATOM 1564 O O . GLU A 1 198 ? 10.081 -8.939 -27.721 1.00 75.00 198 GLU A O 1
ATOM 1569 N N . TYR A 1 199 ? 9.704 -6.721 -27.754 1.00 69.56 199 TYR A N 1
ATOM 1570 C CA . TYR A 1 199 ? 10.428 -6.399 -26.537 1.00 69.56 199 TYR A CA 1
ATOM 1571 C C . TYR A 1 199 ? 9.534 -5.511 -25.665 1.00 69.56 199 TYR A C 1
ATOM 1573 O O . TYR A 1 199 ? 9.336 -4.334 -25.996 1.00 69.56 199 TYR A O 1
ATOM 1581 N N . PRO A 1 200 ? 8.960 -6.044 -24.572 1.00 70.12 200 PRO A N 1
ATOM 1582 C CA . PRO A 1 200 ? 8.219 -5.235 -23.623 1.00 70.12 200 PRO A CA 1
ATOM 1583 C C . PRO A 1 200 ? 9.179 -4.275 -22.917 1.00 70.12 200 PRO A C 1
ATOM 1585 O O . PRO A 1 200 ? 10.263 -4.658 -22.478 1.00 70.12 200 PRO A O 1
ATOM 1588 N N . ARG A 1 201 ? 8.769 -3.017 -22.808 1.00 75.88 201 ARG A N 1
ATOM 1589 C CA . ARG A 1 201 ? 9.421 -1.984 -22.008 1.00 75.88 201 ARG A CA 1
ATOM 1590 C C . ARG A 1 201 ? 8.463 -1.524 -20.931 1.00 75.88 201 ARG A C 1
ATOM 1592 O O . ARG A 1 201 ? 7.291 -1.269 -21.211 1.00 75.88 201 ARG A O 1
ATOM 1599 N N . TYR A 1 202 ? 8.985 -1.399 -19.721 1.00 79.12 202 TYR A N 1
ATOM 1600 C CA . TYR A 1 202 ? 8.259 -0.837 -18.594 1.00 79.12 202 TYR A CA 1
ATOM 1601 C C . TYR A 1 202 ? 8.776 0.565 -18.340 1.00 79.12 202 TYR A C 1
ATOM 1603 O O . TYR A 1 202 ? 9.979 0.765 -18.181 1.00 79.12 202 TYR A O 1
ATOM 1611 N N . PHE A 1 203 ? 7.850 1.509 -18.323 1.00 81.00 203 PHE A N 1
ATOM 1612 C CA . PHE A 1 203 ? 8.073 2.890 -17.956 1.00 81.00 203 PHE A CA 1
ATOM 1613 C C . PHE A 1 203 ? 7.523 3.106 -16.558 1.00 81.00 203 PHE A C 1
ATOM 1615 O O . PHE A 1 203 ? 6.396 2.704 -16.299 1.00 81.00 203 PHE A O 1
ATOM 1622 N N . PHE A 1 204 ? 8.279 3.745 -15.677 1.00 83.94 204 PHE A N 1
ATOM 1623 C CA . PHE A 1 204 ? 7.797 4.168 -14.363 1.00 83.94 204 PHE A CA 1
ATOM 1624 C C . PHE A 1 204 ? 7.911 5.679 -14.240 1.00 83.94 204 PHE A C 1
ATOM 1626 O O . PHE A 1 204 ? 8.871 6.275 -14.738 1.00 83.94 204 PHE A O 1
ATOM 1633 N N . THR A 1 205 ? 6.915 6.318 -13.631 1.00 83.38 205 THR A N 1
ATOM 1634 C CA . THR A 1 205 ? 6.880 7.772 -13.501 1.00 83.38 205 THR A CA 1
ATOM 1635 C C . THR A 1 205 ? 6.240 8.195 -12.190 1.00 83.38 205 THR A C 1
ATOM 1637 O O . THR A 1 205 ? 5.063 7.954 -11.972 1.00 83.38 205 THR A O 1
ATOM 1640 N N . ASN A 1 206 ? 6.988 8.906 -11.343 1.00 86.19 206 ASN A N 1
ATOM 1641 C CA . ASN A 1 206 ? 6.466 9.423 -10.079 1.00 86.19 206 ASN A CA 1
ATOM 1642 C C . ASN A 1 206 ? 6.994 10.843 -9.784 1.00 86.19 206 ASN A C 1
ATOM 1644 O O . ASN A 1 206 ? 8.026 11.277 -10.303 1.00 86.19 206 ASN A O 1
ATOM 1648 N N . THR A 1 207 ? 6.253 11.596 -8.967 1.00 85.81 207 THR A N 1
ATOM 1649 C CA . THR A 1 207 ? 6.587 12.969 -8.540 1.00 85.81 207 THR A CA 1
ATOM 1650 C C . THR A 1 207 ? 7.337 13.006 -7.205 1.00 85.81 207 THR A C 1
ATOM 1652 O O . THR A 1 207 ? 7.809 14.059 -6.786 1.00 85.81 207 THR A O 1
ATOM 1655 N N . SER A 1 208 ? 7.446 11.894 -6.490 1.00 86.69 208 SER A N 1
ATOM 1656 C CA . SER A 1 208 ? 8.292 11.771 -5.309 1.00 86.69 208 SER A CA 1
ATOM 1657 C C . SER A 1 208 ? 9.659 11.237 -5.720 1.00 86.69 208 SER A C 1
ATOM 1659 O O . SER A 1 208 ? 9.761 10.160 -6.305 1.00 86.69 208 SER A O 1
ATOM 1661 N N . THR A 1 209 ? 10.710 11.994 -5.407 1.00 88.94 209 THR A N 1
ATOM 1662 C CA . THR A 1 209 ? 12.099 11.546 -5.582 1.00 88.94 209 THR A CA 1
ATOM 1663 C C . THR A 1 209 ? 12.415 10.351 -4.699 1.00 88.94 209 THR A C 1
ATOM 1665 O O . THR A 1 209 ? 13.177 9.488 -5.111 1.00 88.94 209 THR A O 1
ATOM 1668 N N . ASP A 1 210 ? 11.779 10.269 -3.534 1.00 91.69 210 ASP A N 1
ATOM 1669 C CA . ASP A 1 210 ? 11.995 9.187 -2.582 1.00 91.69 210 ASP A CA 1
ATOM 1670 C C . ASP A 1 210 ? 11.382 7.882 -3.105 1.00 91.69 210 ASP A C 1
ATOM 1672 O O . ASP A 1 210 ? 12.015 6.837 -3.056 1.00 91.69 210 ASP A O 1
ATOM 1676 N N . ILE A 1 211 ? 10.182 7.940 -3.703 1.00 92.19 211 ILE A N 1
ATOM 1677 C CA . ILE A 1 211 ? 9.558 6.763 -4.337 1.00 92.19 211 ILE A CA 1
ATOM 1678 C C . ILE A 1 211 ? 10.363 6.320 -5.563 1.00 92.19 211 ILE A C 1
ATOM 1680 O O . ILE A 1 211 ? 10.515 5.123 -5.790 1.00 92.19 211 ILE A O 1
ATOM 1684 N N . ILE A 1 212 ? 10.894 7.273 -6.341 1.00 90.88 212 ILE A N 1
ATOM 1685 C CA . ILE A 1 212 ? 11.824 6.964 -7.434 1.00 90.88 212 ILE A CA 1
ATOM 1686 C C . ILE A 1 212 ? 13.056 6.233 -6.889 1.00 90.88 212 ILE A C 1
ATOM 1688 O O . ILE A 1 212 ? 13.399 5.198 -7.446 1.00 90.88 212 ILE A O 1
ATOM 1692 N N . GLY A 1 213 ? 13.660 6.727 -5.803 1.00 92.25 213 GLY A N 1
ATOM 1693 C CA . GLY A 1 213 ? 14.804 6.091 -5.145 1.00 92.25 213 GLY A CA 1
ATOM 1694 C C . GLY A 1 213 ? 14.491 4.668 -4.690 1.00 92.25 213 GLY A C 1
ATOM 1695 O O . GLY A 1 213 ? 15.157 3.732 -5.108 1.00 92.25 213 GLY A O 1
ATOM 1696 N N . LEU A 1 214 ? 13.393 4.474 -3.952 1.00 95.31 214 LEU A N 1
ATOM 1697 C CA . LEU A 1 214 ? 12.955 3.141 -3.517 1.00 95.31 214 LEU A CA 1
ATOM 1698 C C . LEU A 1 214 ? 12.773 2.172 -4.694 1.00 95.31 214 LEU A C 1
ATOM 1700 O O . LEU A 1 214 ? 13.131 0.999 -4.596 1.00 95.31 214 LEU A O 1
ATOM 1704 N N . PHE A 1 215 ? 12.218 2.649 -5.811 1.00 93.31 215 PHE A N 1
ATOM 1705 C CA . PHE A 1 215 ? 12.062 1.845 -7.018 1.00 93.31 215 PHE A CA 1
ATOM 1706 C C . PHE A 1 215 ? 13.416 1.478 -7.637 1.00 93.31 215 PHE A C 1
ATOM 1708 O O . PHE A 1 215 ? 13.655 0.303 -7.908 1.00 93.31 215 PHE A O 1
ATOM 1715 N N . THR A 1 216 ? 14.304 2.455 -7.845 1.00 92.25 216 THR A N 1
ATOM 1716 C CA . THR A 1 216 ? 15.612 2.232 -8.477 1.00 92.25 216 THR A CA 1
ATOM 1717 C C . THR A 1 216 ? 16.529 1.371 -7.626 1.00 92.25 216 THR A C 1
ATOM 1719 O O . THR A 1 216 ? 17.104 0.426 -8.150 1.00 92.25 216 THR A O 1
ATOM 1722 N N . ASP A 1 217 ? 16.575 1.607 -6.316 1.00 94.00 217 ASP A N 1
ATOM 1723 C CA . ASP A 1 217 ? 17.395 0.831 -5.383 1.00 94.00 217 ASP A CA 1
ATOM 1724 C C . ASP A 1 217 ? 16.946 -0.639 -5.363 1.00 94.00 217 ASP A C 1
ATOM 1726 O O . ASP A 1 217 ? 17.761 -1.565 -5.336 1.00 94.00 217 ASP A O 1
ATOM 1730 N N . THR A 1 218 ? 15.630 -0.873 -5.446 1.00 93.88 218 THR A N 1
ATOM 1731 C CA . THR A 1 218 ? 15.082 -2.232 -5.534 1.00 93.88 218 THR A CA 1
ATOM 1732 C C . THR A 1 218 ? 15.422 -2.892 -6.877 1.00 93.88 218 THR A C 1
ATOM 1734 O O . THR A 1 218 ? 15.739 -4.081 -6.904 1.00 93.88 218 THR A O 1
ATOM 1737 N N . LEU A 1 219 ? 15.392 -2.151 -7.993 1.00 90.88 219 LEU A N 1
ATOM 1738 C CA . LEU A 1 219 ? 15.827 -2.670 -9.298 1.00 90.88 219 LEU A CA 1
ATOM 1739 C C . LEU A 1 219 ? 17.323 -3.007 -9.316 1.00 90.88 219 LEU A C 1
ATOM 1741 O O . LEU A 1 219 ? 17.689 -4.067 -9.826 1.00 90.88 219 LEU A O 1
ATOM 1745 N N . ASP A 1 220 ? 18.161 -2.158 -8.722 1.00 90.75 220 ASP A N 1
ATOM 1746 C CA . ASP A 1 220 ? 19.606 -2.376 -8.614 1.00 90.75 220 ASP A CA 1
ATOM 1747 C C . ASP A 1 220 ? 19.908 -3.642 -7.804 1.00 90.75 220 ASP A C 1
ATOM 1749 O O . ASP A 1 220 ? 20.691 -4.488 -8.239 1.00 90.75 220 ASP A O 1
ATOM 1753 N N . ARG A 1 221 ? 19.211 -3.847 -6.675 1.00 89.88 221 ARG A N 1
ATOM 1754 C CA . ARG A 1 221 ? 19.310 -5.083 -5.877 1.00 89.88 221 ARG A CA 1
ATOM 1755 C C . ARG A 1 221 ? 18.905 -6.326 -6.675 1.00 89.88 221 ARG A C 1
ATOM 1757 O O . ARG A 1 221 ? 19.483 -7.394 -6.485 1.00 89.88 221 ARG A O 1
ATOM 1764 N N . LEU A 1 222 ? 17.912 -6.199 -7.553 1.00 88.06 222 LEU A N 1
ATOM 1765 C CA . LEU A 1 222 ? 17.456 -7.276 -8.435 1.00 88.06 222 LEU A CA 1
ATOM 1766 C C . LEU A 1 222 ? 18.365 -7.491 -9.659 1.00 88.06 222 LEU A C 1
ATOM 1768 O O . LEU A 1 222 ? 18.131 -8.430 -10.420 1.00 88.06 222 LEU A O 1
ATOM 1772 N N . GLY A 1 223 ? 19.374 -6.639 -9.872 1.00 86.31 223 GLY A N 1
ATOM 1773 C CA . GLY A 1 223 ? 20.227 -6.672 -11.061 1.00 86.31 223 GLY A CA 1
ATOM 1774 C C . GLY A 1 223 ? 19.483 -6.318 -12.353 1.00 86.31 223 GLY A C 1
ATOM 1775 O O . GLY A 1 223 ? 19.891 -6.735 -13.436 1.00 86.31 223 GLY A O 1
ATOM 1776 N N . VAL A 1 224 ? 18.364 -5.592 -12.257 1.00 85.00 224 VAL A N 1
ATOM 1777 C CA . VAL A 1 224 ? 17.590 -5.148 -13.420 1.00 85.00 224 VAL A CA 1
ATOM 1778 C C . VAL A 1 224 ? 18.163 -3.829 -13.906 1.00 85.00 224 VAL A C 1
ATOM 1780 O O . VAL A 1 224 ? 18.059 -2.817 -13.221 1.00 85.00 224 VAL A O 1
ATOM 1783 N N . GLU A 1 225 ? 18.720 -3.813 -15.114 1.00 83.25 225 GLU A N 1
ATOM 1784 C CA . GLU A 1 225 ? 19.209 -2.566 -15.692 1.00 83.25 225 GLU A CA 1
ATOM 1785 C C . GLU A 1 225 ? 18.051 -1.600 -15.964 1.00 83.25 225 GLU A C 1
ATOM 1787 O O . GLU A 1 225 ? 16.983 -1.965 -16.470 1.00 83.25 225 GLU A O 1
ATOM 1792 N N . TRP A 1 226 ? 18.270 -0.322 -15.678 1.00 85.88 226 TRP A N 1
ATOM 1793 C CA . TRP A 1 226 ? 17.301 0.726 -15.959 1.00 85.88 226 TRP A CA 1
ATOM 1794 C C . TRP A 1 226 ? 17.992 2.010 -16.407 1.00 85.88 226 TRP A C 1
ATOM 1796 O O . TRP A 1 226 ? 19.186 2.223 -16.198 1.00 85.88 226 TRP A O 1
ATOM 1806 N N . LYS A 1 227 ? 17.239 2.870 -17.096 1.00 82.31 227 LYS A N 1
ATOM 1807 C CA . LYS A 1 227 ? 17.729 4.169 -17.574 1.00 82.31 227 LYS A CA 1
ATOM 1808 C C . LYS A 1 227 ? 16.716 5.266 -17.300 1.00 82.31 227 LYS A C 1
ATOM 1810 O O . LYS A 1 227 ? 15.527 5.089 -17.561 1.00 82.31 227 LYS A O 1
ATOM 1815 N N . THR A 1 228 ? 17.190 6.428 -16.856 1.00 80.25 228 THR A N 1
ATOM 1816 C CA . THR A 1 228 ? 16.371 7.643 -16.779 1.00 80.25 228 THR A CA 1
ATOM 1817 C C . THR A 1 228 ? 16.309 8.343 -18.130 1.00 80.25 228 THR A C 1
ATOM 1819 O O . THR A 1 228 ? 17.333 8.657 -18.735 1.00 80.25 228 THR A O 1
ATOM 1822 N N . HIS A 1 229 ? 15.104 8.695 -18.562 1.00 69.94 229 HIS A N 1
ATOM 1823 C CA . HIS A 1 229 ? 14.876 9.623 -19.658 1.00 69.94 229 HIS A CA 1
ATOM 1824 C C . HIS A 1 229 ? 14.550 11.010 -19.095 1.00 69.94 229 HIS A C 1
ATOM 1826 O O . HIS A 1 229 ? 13.648 11.170 -18.270 1.00 69.94 229 HIS A O 1
ATOM 1832 N N . ARG A 1 230 ? 15.274 12.038 -19.554 1.00 57.00 230 ARG A N 1
ATOM 1833 C CA . ARG A 1 230 ? 14.864 13.434 -19.354 1.00 57.00 230 ARG A CA 1
ATOM 1834 C C . ARG A 1 230 ? 13.895 13.811 -20.478 1.00 57.00 230 ARG A C 1
ATOM 1836 O O . ARG A 1 230 ? 14.259 13.604 -21.636 1.00 57.00 230 ARG A O 1
ATOM 1843 N N . PRO A 1 231 ? 12.719 14.392 -20.191 1.00 48.50 231 PRO A N 1
ATOM 1844 C CA . PRO A 1 231 ? 11.891 14.974 -21.239 1.00 48.50 231 PRO A CA 1
ATOM 1845 C C . PRO A 1 231 ? 12.677 16.089 -21.944 1.00 48.50 231 PRO A C 1
ATOM 1847 O O . PRO A 1 231 ? 13.113 17.046 -21.301 1.00 48.50 231 PRO A O 1
ATOM 1850 N N . GLN A 1 232 ? 12.899 15.960 -23.250 1.00 34.88 232 GLN A N 1
ATOM 1851 C CA . GLN A 1 232 ? 13.442 17.036 -24.079 1.00 34.88 232 GLN A CA 1
ATOM 1852 C C . GLN A 1 232 ? 12.273 17.939 -24.508 1.00 34.88 232 GLN A C 1
ATOM 1854 O O . GLN A 1 232 ? 11.294 17.435 -25.048 1.00 34.88 232 GLN A O 1
ATOM 1859 N N . GLY A 1 233 ? 12.362 19.256 -24.271 1.00 36.88 233 GLY A N 1
ATOM 1860 C CA . GLY A 1 233 ? 11.536 20.230 -25.007 1.00 36.88 23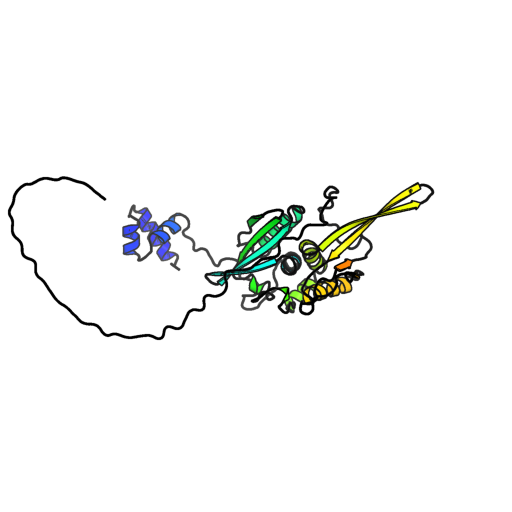3 GLY A CA 1
ATOM 1861 C C . GLY A 1 233 ? 10.384 20.960 -24.298 1.00 36.88 233 GLY A C 1
ATOM 1862 O O . GLY A 1 233 ? 9.510 21.453 -24.997 1.00 36.88 233 GLY A O 1
ATOM 1863 N N . ILE A 1 234 ? 10.364 21.116 -22.967 1.00 37.81 234 ILE A N 1
ATOM 1864 C CA . ILE A 1 234 ? 9.453 22.091 -22.321 1.00 37.81 234 ILE A CA 1
ATOM 1865 C C . ILE A 1 234 ? 10.271 23.279 -21.800 1.00 37.81 234 ILE A C 1
ATOM 1867 O O . ILE A 1 234 ? 11.065 23.148 -20.863 1.00 37.81 234 ILE A O 1
ATOM 1871 N N . SER A 1 235 ? 10.097 24.438 -22.438 1.00 33.78 235 SER A N 1
ATOM 1872 C CA . SER A 1 235 ? 10.590 25.736 -21.974 1.00 33.78 235 SER A CA 1
ATOM 1873 C C . SER A 1 235 ? 9.993 26.075 -20.600 1.00 33.78 235 SER A C 1
ATOM 1875 O O . SER A 1 235 ? 8.829 25.814 -20.307 1.00 33.78 235 SER A O 1
ATOM 1877 N N . ARG A 1 236 ? 10.848 26.590 -19.712 1.00 40.44 236 ARG A N 1
ATOM 1878 C CA . ARG A 1 236 ? 10.638 26.668 -18.259 1.00 40.44 236 ARG A CA 1
ATOM 1879 C C . ARG A 1 236 ? 9.900 27.947 -17.839 1.00 40.44 236 ARG A C 1
ATOM 1881 O O . ARG A 1 236 ? 10.438 29.024 -18.082 1.00 40.44 236 ARG A O 1
ATOM 1888 N N . PRO A 1 237 ? 8.815 27.875 -17.052 1.00 32.28 237 PRO A N 1
ATOM 1889 C CA . PRO A 1 237 ? 8.470 28.942 -16.119 1.00 32.28 237 PRO A CA 1
ATOM 1890 C C . PRO A 1 237 ? 9.316 28.789 -14.843 1.00 32.28 237 PRO A C 1
ATOM 1892 O O . PRO A 1 237 ? 9.463 27.687 -14.308 1.00 32.28 237 PRO A O 1
ATOM 1895 N N . HIS A 1 238 ? 9.895 29.884 -14.352 1.00 33.09 238 HIS A N 1
ATOM 1896 C CA . HIS A 1 238 ? 10.574 29.908 -13.053 1.00 33.09 238 HIS A CA 1
ATOM 1897 C C . HIS A 1 238 ? 9.555 29.648 -11.926 1.00 33.09 238 HIS A C 1
ATOM 1899 O O . HIS A 1 238 ? 8.524 30.309 -11.874 1.00 33.09 238 HIS A O 1
ATOM 1905 N N . GLY A 1 239 ? 9.847 28.704 -11.019 1.00 33.34 239 GLY A N 1
ATOM 1906 C CA . GLY A 1 239 ? 9.098 28.532 -9.761 1.00 33.34 239 GLY A CA 1
ATOM 1907 C C . GLY A 1 239 ? 8.271 27.249 -9.580 1.00 33.34 239 GLY A C 1
ATOM 1908 O O . GLY A 1 239 ? 7.560 27.143 -8.585 1.00 33.34 239 GLY A O 1
ATOM 1909 N N . HIS A 1 240 ? 8.353 26.253 -10.472 1.00 35.25 240 HIS A N 1
ATOM 1910 C CA . HIS A 1 240 ? 7.686 24.954 -10.264 1.00 35.25 240 HIS A CA 1
ATOM 1911 C C . HIS A 1 240 ? 8.656 23.819 -9.891 1.00 35.25 240 HIS A C 1
ATOM 1913 O O . HIS A 1 240 ? 9.726 23.704 -10.497 1.00 35.25 240 HIS A O 1
ATOM 1919 N N . PRO A 1 241 ? 8.308 22.957 -8.911 1.00 36.22 241 PRO A N 1
ATOM 1920 C CA . PRO A 1 241 ? 9.157 21.838 -8.522 1.00 36.22 241 PRO A CA 1
ATOM 1921 C C . PRO A 1 241 ? 9.296 20.846 -9.689 1.00 36.22 241 PRO A C 1
ATOM 1923 O O . PRO A 1 241 ? 8.317 20.287 -10.182 1.00 36.22 241 PRO A O 1
ATOM 1926 N N . ARG A 1 242 ? 10.542 20.641 -10.139 1.00 49.56 242 ARG A N 1
ATOM 1927 C CA . ARG A 1 242 ? 10.956 19.612 -11.120 1.00 49.56 242 ARG A CA 1
ATOM 1928 C C . ARG A 1 242 ? 10.492 18.259 -10.592 1.00 49.56 242 ARG A C 1
ATOM 1930 O O . ARG A 1 242 ? 10.910 18.016 -9.474 1.00 49.56 242 ARG A O 1
ATOM 1937 N N . ARG A 1 243 ? 9.726 17.390 -11.283 1.00 46.91 243 ARG A N 1
ATOM 1938 C CA . ARG A 1 243 ? 9.436 16.021 -10.755 1.00 46.91 243 ARG A CA 1
ATOM 1939 C C . ARG A 1 243 ? 8.625 15.094 -11.677 1.00 46.91 243 ARG A C 1
ATOM 1941 O O . ARG A 1 243 ? 7.518 14.658 -11.363 1.00 46.91 243 ARG A O 1
ATOM 1948 N N . THR A 1 244 ? 9.187 14.739 -12.824 1.00 47.50 244 THR A N 1
ATOM 1949 C CA . THR A 1 244 ? 8.699 13.580 -13.586 1.00 47.50 244 THR A CA 1
ATOM 1950 C C . THR A 1 244 ? 9.904 12.936 -14.257 1.00 47.50 244 THR A C 1
ATOM 1952 O O . THR A 1 244 ? 10.406 13.450 -15.254 1.00 47.50 244 THR A O 1
ATOM 1955 N N . GLN A 1 245 ? 10.443 11.879 -13.647 1.00 53.09 245 GLN A N 1
ATOM 1956 C CA . GLN A 1 245 ? 11.467 11.046 -14.274 1.00 53.09 245 GLN A CA 1
ATOM 1957 C C . GLN A 1 245 ? 10.775 9.842 -14.893 1.00 53.09 245 GLN A C 1
ATOM 1959 O O . GLN A 1 245 ? 9.995 9.176 -14.219 1.00 53.09 245 GLN A O 1
ATOM 1964 N N . ILE A 1 246 ? 11.050 9.594 -16.170 1.00 55.72 246 ILE A N 1
ATOM 1965 C CA . ILE A 1 246 ? 10.597 8.389 -16.856 1.00 55.72 246 ILE A CA 1
ATOM 1966 C C . ILE A 1 246 ? 11.747 7.394 -16.768 1.00 55.72 246 ILE A C 1
ATOM 1968 O O . ILE A 1 246 ? 12.818 7.643 -17.326 1.00 55.72 246 ILE A O 1
ATOM 1972 N N . LEU A 1 247 ? 11.547 6.292 -16.058 1.00 58.41 247 LEU A N 1
ATOM 1973 C CA . LEU A 1 247 ? 12.526 5.211 -15.979 1.00 58.41 247 LEU A CA 1
ATOM 1974 C C . LEU A 1 247 ? 12.121 4.100 -16.933 1.00 58.41 247 LEU A C 1
ATOM 1976 O O . LEU A 1 247 ? 10.982 3.653 -16.867 1.00 58.41 247 LEU A O 1
ATOM 1980 N N . THR A 1 248 ? 13.036 3.649 -17.786 1.00 57.41 248 THR A N 1
ATOM 1981 C CA . THR A 1 248 ? 12.840 2.446 -18.601 1.00 57.41 248 THR A CA 1
ATOM 1982 C C . THR A 1 248 ? 13.617 1.305 -17.970 1.00 57.41 248 THR A C 1
ATOM 1984 O O . THR A 1 248 ? 14.845 1.377 -17.935 1.00 57.41 248 THR A O 1
ATOM 1987 N N . ALA A 1 249 ? 12.936 0.252 -17.520 1.00 58.19 249 ALA A N 1
ATOM 1988 C CA . ALA A 1 249 ? 13.601 -1.004 -17.179 1.00 58.19 249 ALA A CA 1
ATOM 1989 C C . ALA A 1 249 ? 13.944 -1.758 -18.476 1.00 58.19 249 ALA A C 1
ATOM 1991 O O . ALA A 1 249 ? 13.078 -1.967 -19.334 1.00 58.19 249 ALA A O 1
ATOM 1992 N N . ILE A 1 250 ? 15.215 -2.118 -18.640 1.00 51.94 250 ILE A N 1
ATOM 1993 C CA . ILE A 1 250 ? 15.770 -2.809 -19.804 1.00 51.94 250 ILE A CA 1
ATOM 1994 C C . ILE A 1 250 ? 16.312 -4.143 -19.295 1.00 51.94 250 ILE A C 1
ATOM 1996 O O . ILE A 1 250 ? 17.310 -4.184 -18.597 1.00 51.94 250 ILE A O 1
ATOM 2000 N N . GLY A 1 251 ? 15.670 -5.254 -19.636 1.00 44.12 251 GLY A N 1
ATOM 2001 C CA . GLY A 1 251 ? 16.181 -6.566 -19.252 1.00 44.12 251 GLY A CA 1
ATOM 2002 C C . GLY A 1 251 ? 15.583 -7.684 -20.098 1.00 44.12 251 GLY A C 1
ATOM 2003 O O . GLY A 1 251 ? 14.507 -7.500 -20.681 1.00 44.12 251 GLY A O 1
ATOM 2004 N N . PRO A 1 252 ? 16.261 -8.840 -20.210 1.00 36.69 252 PRO A N 1
ATOM 2005 C CA . PRO A 1 252 ? 15.672 -10.014 -20.830 1.00 36.69 252 PRO A CA 1
ATOM 2006 C C . PRO A 1 252 ? 14.393 -10.395 -20.070 1.00 36.69 252 PRO A C 1
ATOM 2008 O O . PRO A 1 252 ? 14.370 -10.502 -18.846 1.00 36.69 252 PRO A O 1
ATOM 2011 N N . VAL A 1 253 ? 13.317 -10.594 -20.834 1.00 40.00 253 VAL A N 1
ATOM 2012 C CA . VAL A 1 253 ? 11.913 -10.828 -20.425 1.00 40.00 253 VAL A CA 1
ATOM 2013 C C . VAL A 1 253 ? 11.722 -12.070 -19.528 1.00 40.00 253 VAL A C 1
ATOM 2015 O O . VAL A 1 253 ? 10.606 -12.414 -19.153 1.00 40.00 253 VAL A O 1
ATOM 2018 N N . THR A 1 254 ? 12.797 -12.768 -19.178 1.00 39.50 254 THR A N 1
ATOM 2019 C CA . THR A 1 254 ? 12.796 -13.984 -18.365 1.00 39.50 254 THR A CA 1
ATOM 2020 C C . THR A 1 254 ? 12.770 -13.733 -16.855 1.00 39.50 254 THR A C 1
ATOM 2022 O O . THR A 1 254 ? 12.421 -14.659 -16.132 1.00 39.50 254 THR A O 1
ATOM 2025 N N . LEU A 1 255 ? 13.111 -12.530 -16.371 1.00 38.81 255 LEU A N 1
ATOM 2026 C CA . LEU A 1 255 ? 13.227 -12.249 -14.925 1.00 38.81 255 LEU A CA 1
ATOM 2027 C C . LEU A 1 255 ? 12.097 -11.396 -14.338 1.00 38.81 255 LEU A C 1
ATOM 2029 O O . LEU A 1 255 ? 11.863 -11.451 -13.136 1.00 38.81 255 LEU A O 1
ATOM 2033 N N . LEU A 1 256 ? 11.356 -10.650 -15.161 1.00 45.50 256 LEU A N 1
ATOM 2034 C CA . LEU A 1 256 ? 10.117 -10.027 -14.699 1.00 45.50 256 LEU A CA 1
ATOM 2035 C C . LEU A 1 256 ? 9.041 -11.119 -14.660 1.00 45.50 256 LEU A C 1
ATOM 2037 O O . LEU A 1 256 ? 8.802 -11.734 -15.706 1.00 45.50 256 LEU A O 1
ATOM 2041 N N . PRO A 1 257 ? 8.394 -11.395 -13.510 1.00 39.38 257 PRO A N 1
ATOM 2042 C CA . PRO A 1 257 ? 7.315 -12.370 -13.466 1.00 39.38 257 PRO A CA 1
ATOM 2043 C C . PRO A 1 257 ? 6.291 -11.985 -14.529 1.00 39.38 257 PRO A C 1
ATOM 2045 O O . PRO A 1 257 ? 5.751 -10.877 -14.499 1.00 39.38 257 PRO A O 1
ATOM 2048 N N . ARG A 1 258 ? 6.057 -12.879 -15.503 1.00 40.94 258 ARG A N 1
ATOM 2049 C CA . ARG A 1 258 ? 5.006 -12.668 -16.500 1.00 40.94 258 ARG A CA 1
ATOM 2050 C C . ARG A 1 258 ? 3.716 -12.435 -15.719 1.00 40.94 258 ARG A C 1
ATOM 2052 O O . ARG A 1 258 ? 3.312 -13.333 -14.971 1.00 40.94 258 ARG A O 1
ATOM 2059 N N . PRO A 1 259 ? 3.087 -11.252 -15.812 1.00 40.56 259 PRO A N 1
ATOM 2060 C CA . PRO A 1 259 ? 1.821 -11.051 -15.141 1.00 40.56 259 PRO A CA 1
ATOM 2061 C C . PRO A 1 259 ? 0.864 -12.118 -15.671 1.00 40.56 259 PRO A C 1
ATOM 2063 O O . PRO A 1 259 ? 0.785 -12.349 -16.877 1.00 40.56 259 PRO A O 1
ATOM 2066 N N . ARG A 1 260 ? 0.135 -12.781 -14.768 1.00 36.44 260 ARG A N 1
ATOM 2067 C CA . ARG A 1 260 ? -0.802 -13.887 -15.053 1.00 36.44 260 ARG A CA 1
ATOM 2068 C C . ARG A 1 260 ? -1.961 -13.493 -16.008 1.00 36.44 260 ARG A C 1
ATOM 2070 O O . ARG A 1 260 ? -2.864 -14.283 -16.238 1.00 36.44 260 ARG A O 1
ATOM 2077 N N . TRP A 1 261 ? -1.919 -12.281 -16.567 1.00 42.56 261 TRP A N 1
ATOM 2078 C CA . TRP A 1 261 ? -2.944 -11.599 -17.354 1.00 42.56 261 TRP A CA 1
ATOM 2079 C C . TRP A 1 261 ? -2.441 -11.109 -18.724 1.00 42.56 261 TRP A C 1
ATOM 2081 O O . TRP A 1 261 ? -3.095 -10.260 -19.323 1.00 42.56 261 TRP A O 1
ATOM 2091 N N . ASP A 1 262 ? -1.301 -11.605 -19.231 1.00 37.09 262 ASP A N 1
ATOM 2092 C CA . ASP A 1 262 ? -0.874 -11.405 -20.630 1.00 37.09 262 ASP A CA 1
ATOM 2093 C C . ASP A 1 262 ? -1.885 -12.088 -21.591 1.00 37.09 262 ASP A C 1
ATOM 2095 O O . ASP A 1 262 ? -1.625 -13.135 -22.177 1.00 37.09 262 ASP A O 1
ATOM 2099 N N . SER A 1 263 ? -3.080 -11.507 -21.730 1.00 29.92 263 SER A N 1
ATOM 2100 C CA . SER A 1 263 ? -3.984 -11.732 -22.858 1.00 29.92 263 SER A CA 1
ATOM 2101 C C . SER A 1 263 ? -3.763 -10.615 -23.889 1.00 29.92 263 SER A C 1
ATOM 2103 O O . SER A 1 263 ? -3.699 -9.447 -23.500 1.00 29.92 263 SER A O 1
ATOM 2105 N N . PRO A 1 264 ? -3.657 -10.909 -25.199 1.00 29.36 264 PRO A N 1
ATOM 2106 C CA . PRO A 1 264 ? -3.107 -9.976 -26.194 1.00 29.36 264 PRO A CA 1
ATOM 2107 C C . PRO A 1 264 ? -4.011 -8.793 -26.593 1.00 29.36 264 PRO A C 1
ATOM 2109 O O . PRO A 1 264 ? -3.742 -8.142 -27.599 1.00 29.36 264 PRO A O 1
ATOM 2112 N N . GLN A 1 265 ? -5.111 -8.521 -25.887 1.00 28.03 265 GLN A N 1
ATOM 2113 C CA . GLN A 1 265 ? -6.236 -7.778 -26.471 1.00 28.03 265 GLN A CA 1
ATOM 2114 C C . GLN A 1 265 ? -6.370 -6.296 -26.111 1.00 28.03 265 GLN A C 1
ATOM 2116 O O . GLN A 1 265 ? -7.298 -5.662 -26.599 1.00 28.03 265 GLN A O 1
ATOM 2121 N N . ILE A 1 266 ? -5.457 -5.685 -25.354 1.00 33.88 266 ILE A N 1
ATOM 2122 C CA . ILE A 1 266 ? -5.553 -4.237 -25.082 1.00 33.88 266 ILE A CA 1
ATOM 2123 C C . ILE A 1 266 ? -4.351 -3.518 -25.690 1.00 33.88 266 ILE A C 1
ATOM 2125 O O . ILE A 1 266 ? -3.471 -2.984 -25.019 1.00 33.88 266 ILE A O 1
ATOM 2129 N N . VAL A 1 267 ? -4.321 -3.552 -27.022 1.00 30.70 267 VAL A N 1
ATOM 2130 C CA . VAL A 1 267 ? -3.484 -2.695 -27.859 1.00 30.70 267 VAL A CA 1
ATOM 2131 C C . VAL A 1 267 ? -4.356 -1.536 -28.326 1.00 30.70 267 VAL A C 1
ATOM 2133 O O . VAL A 1 267 ? -5.259 -1.727 -29.134 1.00 30.70 267 VAL A O 1
ATOM 2136 N N . GLY A 1 268 ? -4.070 -0.326 -27.849 1.00 27.78 268 GLY A N 1
ATOM 2137 C CA . GLY A 1 268 ? -4.569 0.896 -28.479 1.00 27.78 268 GLY A CA 1
ATOM 2138 C C . GLY A 1 268 ? -5.103 1.942 -27.507 1.00 27.78 268 GLY A C 1
ATOM 2139 O O . GLY A 1 268 ? -6.114 1.736 -26.853 1.00 27.78 268 GLY A O 1
ATOM 2140 N N . ARG A 1 269 ? -4.445 3.109 -27.529 1.00 28.50 269 ARG A N 1
ATOM 2141 C CA . ARG A 1 269 ? -4.803 4.391 -26.890 1.00 28.50 269 ARG A CA 1
ATOM 2142 C C . ARG A 1 269 ? -4.654 4.493 -25.367 1.00 28.50 269 ARG A C 1
ATOM 2144 O O . ARG A 1 269 ? -5.614 4.429 -24.614 1.00 28.50 269 ARG A O 1
ATOM 2151 N N . ALA A 1 270 ? -3.453 4.894 -24.957 1.00 28.58 270 ALA A N 1
ATOM 2152 C CA . ALA A 1 270 ? -3.276 5.825 -23.840 1.00 28.58 270 ALA A CA 1
ATOM 2153 C C . ALA A 1 270 ? -2.077 6.753 -24.108 1.00 28.58 270 ALA A C 1
ATOM 2155 O O . ALA A 1 270 ? -1.151 6.871 -23.316 1.00 28.58 270 ALA A O 1
ATOM 2156 N N . LEU A 1 271 ? -2.079 7.398 -25.274 1.00 29.95 271 LEU A N 1
ATOM 2157 C CA . LEU A 1 271 ? -1.374 8.660 -25.474 1.00 29.95 271 LEU A CA 1
ATOM 2158 C C . LEU A 1 271 ? -2.489 9.693 -25.636 1.00 29.95 271 LEU A C 1
ATOM 2160 O O . LEU A 1 271 ? -3.390 9.450 -26.429 1.00 29.95 271 LEU A O 1
ATOM 2164 N N . THR A 1 272 ? -2.438 10.780 -24.865 1.00 25.55 272 THR A N 1
ATOM 2165 C CA . THR A 1 272 ? -3.442 11.865 -24.757 1.00 25.55 272 THR A CA 1
ATOM 2166 C C . THR A 1 272 ? -4.647 11.598 -23.843 1.00 25.55 272 THR A C 1
ATOM 2168 O O . THR A 1 272 ? -5.801 11.684 -24.255 1.00 25.55 272 THR A O 1
ATOM 2171 N N . GLY A 1 273 ? -4.396 11.329 -22.566 1.00 24.61 273 GLY A N 1
ATOM 2172 C CA . GLY A 1 273 ? -5.413 11.492 -21.532 1.00 24.61 273 GLY A CA 1
ATOM 2173 C C . GLY A 1 273 ? -4.743 11.970 -20.262 1.00 24.61 273 GLY A C 1
ATOM 2174 O O . GLY A 1 273 ? -4.090 11.179 -19.586 1.00 24.61 273 GLY A O 1
ATOM 2175 N N . GLU A 1 274 ? -4.859 13.258 -19.950 1.00 27.53 274 GLU A N 1
ATOM 2176 C CA . GLU A 1 274 ? -4.614 13.730 -18.592 1.00 27.53 274 GLU A CA 1
ATOM 2177 C C . GLU A 1 274 ? -5.486 12.883 -17.656 1.00 27.53 274 GLU A C 1
ATOM 2179 O O . GLU A 1 274 ? -6.714 12.981 -17.672 1.00 27.53 274 GLU A O 1
ATOM 2184 N N . LYS A 1 275 ? -4.863 11.988 -16.874 1.00 34.81 275 LYS A N 1
ATOM 2185 C CA . LYS A 1 275 ? -5.551 11.347 -15.751 1.00 34.81 275 LYS A CA 1
ATOM 2186 C C . LYS A 1 275 ? -6.029 12.487 -14.844 1.00 34.81 275 LYS A C 1
ATOM 2188 O O . LYS A 1 275 ? -5.215 13.369 -14.547 1.00 34.81 275 LYS A O 1
ATOM 2193 N N . PRO A 1 276 ? -7.300 12.503 -14.405 1.00 26.31 276 PRO A N 1
ATOM 2194 C CA . PRO A 1 276 ? -7.797 13.561 -13.542 1.00 26.31 276 PRO A CA 1
ATOM 2195 C C . PRO A 1 276 ? -6.896 13.647 -12.311 1.00 26.31 276 PRO A C 1
ATOM 2197 O O . PRO A 1 276 ? -6.791 12.705 -11.521 1.00 26.31 276 PRO A O 1
ATOM 2200 N N . ARG A 1 277 ? -6.182 14.771 -12.191 1.00 35.06 277 ARG A N 1
ATOM 2201 C CA . ARG A 1 277 ? -5.404 15.085 -10.999 1.00 35.06 277 ARG A CA 1
ATOM 2202 C C . ARG A 1 277 ? -6.354 15.092 -9.813 1.00 35.06 277 ARG A C 1
ATOM 2204 O O . ARG A 1 277 ? -7.488 15.552 -9.897 1.00 35.06 277 ARG A O 1
ATOM 2211 N N . CYS A 1 278 ? -5.851 14.578 -8.700 1.00 32.03 278 CYS A N 1
ATOM 2212 C CA . CYS A 1 278 ? -6.500 14.647 -7.407 1.00 32.03 278 CYS A CA 1
ATOM 2213 C C . CYS A 1 278 ? -6.658 16.125 -7.000 1.00 32.03 278 CYS A C 1
ATOM 2215 O O . CYS A 1 278 ? -5.776 16.692 -6.353 1.00 32.03 278 CYS A O 1
ATOM 2217 N N . ASP A 1 279 ? -7.761 16.762 -7.398 1.00 26.34 279 ASP A N 1
ATOM 2218 C CA . ASP A 1 279 ? -8.202 18.032 -6.830 1.00 26.34 279 ASP A CA 1
ATOM 2219 C C . ASP A 1 279 ? -8.807 17.755 -5.452 1.00 26.34 279 ASP A C 1
ATOM 2221 O O . ASP A 1 279 ? -10.014 17.667 -5.246 1.00 26.34 279 ASP A O 1
ATOM 2225 N N . LEU A 1 280 ? -7.922 17.607 -4.469 1.00 35.41 280 LEU A N 1
ATOM 2226 C CA . LEU A 1 280 ? -8.259 17.852 -3.074 1.00 35.41 280 LEU A CA 1
ATOM 2227 C C . LEU A 1 280 ? -8.320 19.371 -2.876 1.00 35.41 280 LEU A C 1
ATOM 2229 O O . LEU A 1 280 ? -7.363 19.994 -2.415 1.00 35.41 280 LEU A O 1
ATOM 2233 N N . ARG A 1 281 ? -9.451 19.980 -3.234 1.00 27.66 281 ARG A N 1
ATOM 2234 C CA . ARG A 1 281 ? -9.880 21.243 -2.629 1.00 27.66 281 ARG A CA 1
ATOM 2235 C C . ARG A 1 281 ? -11.191 21.019 -1.890 1.00 27.66 281 ARG A C 1
ATOM 2237 O O . ARG A 1 281 ? -12.102 20.388 -2.406 1.00 27.66 281 ARG A O 1
ATOM 2244 N N . ALA A 1 282 ? -11.231 21.603 -0.695 1.00 29.69 282 ALA A N 1
ATOM 2245 C CA . ALA A 1 282 ? -12.335 21.657 0.256 1.00 29.69 282 ALA A CA 1
ATOM 2246 C C . ALA A 1 282 ? -12.631 20.348 1.004 1.00 29.69 282 ALA A C 1
ATOM 2248 O O . ALA A 1 282 ? -13.547 19.616 0.668 1.00 29.69 282 ALA A O 1
ATOM 2249 N N . HIS A 1 283 ? -11.862 20.087 2.063 1.00 27.53 283 HIS A N 1
ATOM 2250 C CA . HIS A 1 283 ? -12.404 19.918 3.420 1.00 27.53 283 HIS A CA 1
ATOM 2251 C C . HIS A 1 283 ? -11.236 19.783 4.403 1.00 27.53 283 HIS A C 1
ATOM 2253 O O . HIS A 1 283 ? -11.026 18.736 5.001 1.00 27.53 283 HIS A O 1
ATOM 2259 N N . ASP A 1 284 ? -10.449 20.850 4.548 1.00 28.80 284 ASP A N 1
ATOM 2260 C CA . ASP A 1 284 ? -9.550 20.969 5.695 1.00 28.80 284 ASP A CA 1
ATOM 2261 C C . ASP A 1 284 ? -9.296 22.446 6.005 1.00 28.80 284 ASP A C 1
ATOM 2263 O O . ASP A 1 284 ? -8.453 23.087 5.381 1.00 28.80 284 ASP A O 1
ATOM 2267 N N . SER A 1 285 ? -10.142 23.017 6.870 1.00 28.33 285 SER A N 1
ATOM 2268 C CA . SER A 1 285 ? -9.866 24.155 7.770 1.00 28.33 285 SER A CA 1
ATOM 2269 C C . SER A 1 285 ? -11.172 24.686 8.378 1.00 28.33 285 SER A C 1
ATOM 2271 O O . SER A 1 285 ? -11.777 25.639 7.901 1.00 28.33 285 SER A O 1
ATOM 2273 N N . ALA A 1 286 ? -11.594 24.092 9.491 1.00 26.27 286 ALA A N 1
ATOM 2274 C CA . ALA A 1 286 ? -12.367 24.815 10.496 1.00 26.27 286 ALA A CA 1
ATOM 2275 C C . ALA A 1 286 ? -11.679 24.586 11.843 1.00 26.27 286 ALA A C 1
ATOM 2277 O O . ALA A 1 286 ? -11.868 23.567 12.506 1.00 26.27 286 ALA A O 1
ATOM 2278 N N . GLN A 1 287 ? -10.802 25.525 12.197 1.00 28.80 287 GLN A N 1
ATOM 2279 C CA . GLN A 1 287 ? -10.231 25.637 13.535 1.00 28.80 287 GLN A CA 1
ATOM 2280 C C . GLN A 1 287 ? -11.371 25.784 14.559 1.00 28.80 287 GLN A C 1
ATOM 2282 O O . GLN A 1 287 ? -12.279 26.586 14.328 1.00 28.80 287 GLN A O 1
ATOM 2287 N N . PRO A 1 288 ? -11.341 25.103 15.716 1.00 27.98 288 PRO A N 1
ATOM 2288 C CA . PRO A 1 288 ? -12.218 25.465 16.814 1.00 27.98 288 PRO A CA 1
ATOM 2289 C C . PRO A 1 288 ? -11.685 26.757 17.441 1.00 27.98 288 PRO A C 1
ATOM 2291 O O . PRO A 1 288 ? -10.685 26.768 18.164 1.00 27.98 288 PRO A O 1
ATOM 2294 N N . SER A 1 289 ? -12.354 27.870 17.144 1.00 28.31 289 SER A N 1
ATOM 2295 C CA . SER A 1 289 ? -12.142 29.140 17.828 1.00 28.31 289 SER A CA 1
ATOM 2296 C C . SER A 1 289 ? -12.344 28.955 19.331 1.00 28.31 289 SER A C 1
ATOM 2298 O O . SER A 1 289 ? -13.411 28.543 19.791 1.00 28.31 289 SER A O 1
ATOM 2300 N N . ARG A 1 290 ? -11.310 29.302 20.098 1.00 28.39 290 ARG A N 1
ATOM 2301 C CA . ARG A 1 290 ? -11.383 29.522 21.542 1.00 28.39 290 ARG A CA 1
ATOM 2302 C C . ARG A 1 290 ? -12.464 30.567 21.832 1.00 28.39 290 ARG A C 1
ATOM 2304 O O . ARG A 1 290 ? -12.242 31.747 21.587 1.00 28.39 290 ARG A O 1
ATOM 2311 N N . LEU A 1 291 ? -13.578 30.163 22.434 1.00 28.88 291 LEU A N 1
ATOM 2312 C CA . LEU A 1 291 ? -14.420 31.079 23.201 1.00 28.88 291 LEU A CA 1
ATOM 2313 C C . LEU A 1 291 ? -14.194 30.801 24.685 1.00 28.88 291 LEU A C 1
ATOM 2315 O O . LEU A 1 291 ? -14.728 29.863 25.273 1.00 28.88 291 LEU A O 1
ATOM 2319 N N . ARG A 1 292 ? -13.324 31.638 25.263 1.00 29.69 292 ARG A N 1
ATOM 2320 C CA . ARG A 1 292 ? -13.262 31.895 26.702 1.00 29.69 292 ARG A CA 1
ATOM 2321 C C . ARG A 1 292 ? -14.628 32.397 27.167 1.00 29.69 292 ARG A C 1
ATOM 2323 O O . ARG A 1 292 ? -15.314 33.121 26.451 1.00 29.69 292 ARG A O 1
ATOM 2330 N N . GLY A 1 293 ? -15.002 31.962 28.363 1.00 24.58 293 GLY A N 1
ATOM 2331 C CA . GLY A 1 293 ? -16.360 32.046 28.865 1.00 24.58 293 GLY A CA 1
ATOM 2332 C C . GLY A 1 293 ? -16.880 33.433 29.223 1.00 24.58 293 GLY A C 1
ATOM 2333 O O . GLY A 1 293 ? -16.160 34.422 29.335 1.00 24.58 293 GLY A O 1
ATOM 2334 N N . ARG A 1 294 ? -18.175 33.431 29.524 1.00 27.61 294 ARG A N 1
ATOM 2335 C CA . ARG A 1 294 ? -18.793 34.368 30.451 1.00 27.61 294 ARG A CA 1
ATOM 2336 C C . ARG A 1 294 ? -19.764 33.597 31.329 1.00 27.61 294 ARG A C 1
ATOM 2338 O O . ARG A 1 294 ? -20.712 32.988 30.848 1.00 27.61 294 ARG A O 1
ATOM 2345 N N . SER A 1 295 ? -19.487 33.625 32.627 1.00 26.05 295 SER A N 1
ATOM 2346 C CA . SER A 1 295 ? -20.453 33.298 33.661 1.00 26.05 295 SER A CA 1
ATOM 2347 C C . SER A 1 295 ? -21.568 34.341 33.670 1.00 26.05 295 SER A C 1
ATOM 2349 O O . SER A 1 295 ? -21.274 35.537 33.630 1.00 26.05 295 SER A O 1
ATOM 2351 N N . SER A 1 296 ? -22.806 33.921 33.892 1.00 30.14 296 SER A N 1
ATOM 2352 C CA . SER A 1 296 ? -23.782 34.766 34.577 1.00 30.14 296 SER A CA 1
ATOM 2353 C C . SER A 1 296 ? -24.687 33.909 35.451 1.00 30.14 296 SER A C 1
ATOM 2355 O O . SER A 1 296 ? -25.423 33.044 34.981 1.00 30.14 296 SER A O 1
ATOM 2357 N N . ARG A 1 297 ? -24.552 34.172 36.752 1.00 31.14 297 ARG A N 1
ATOM 2358 C CA . ARG A 1 297 ? -25.373 33.726 37.877 1.00 31.14 297 ARG A CA 1
ATOM 2359 C C . ARG A 1 297 ? -26.860 34.013 37.628 1.00 31.14 297 ARG A C 1
ATOM 2361 O O . ARG A 1 297 ? -27.202 34.989 36.969 1.00 31.14 297 ARG A O 1
ATOM 2368 N N . GLY A 1 298 ? -27.718 33.157 38.180 1.00 26.80 298 GLY A N 1
ATOM 2369 C CA . GLY A 1 298 ? -29.161 33.159 37.944 1.00 26.80 298 GLY A CA 1
ATOM 2370 C C . GLY A 1 298 ? -30.007 34.164 38.729 1.00 26.80 298 GLY A C 1
ATOM 2371 O O . GLY A 1 298 ? -29.492 35.044 39.407 1.00 26.80 298 GLY A O 1
ATOM 2372 N N . ARG A 1 299 ? -31.329 33.967 38.627 1.00 31.16 299 ARG A N 1
ATOM 2373 C CA . ARG A 1 299 ? -32.439 34.454 39.479 1.00 31.16 299 ARG A CA 1
ATOM 2374 C C . ARG A 1 299 ? -33.689 33.659 39.053 1.00 31.16 299 ARG A C 1
ATOM 2376 O O . ARG A 1 299 ? -34.003 33.622 37.874 1.00 31.16 299 ARG A O 1
ATOM 2383 N N . ARG A 1 300 ? -34.187 32.722 39.871 1.00 31.95 300 ARG A N 1
ATOM 2384 C CA . ARG A 1 300 ? -35.357 32.829 40.778 1.00 31.95 300 ARG A CA 1
ATOM 2385 C C . ARG A 1 300 ? -36.600 33.530 40.192 1.00 31.95 300 ARG A C 1
ATOM 2387 O O . ARG A 1 300 ? -36.612 34.744 40.088 1.00 31.95 300 ARG A O 1
ATOM 2394 N N . GLY A 1 301 ? -37.642 32.723 39.950 1.00 27.88 301 GLY A N 1
ATOM 2395 C CA . GLY A 1 301 ? -38.963 32.792 40.602 1.00 27.88 301 GLY A CA 1
ATOM 2396 C C . GLY A 1 301 ? -39.890 33.983 40.323 1.00 27.88 301 GLY A C 1
ATOM 2397 O O . GLY A 1 301 ? -39.624 35.090 40.767 1.00 27.88 301 GLY A O 1
ATOM 2398 N N . GLY A 1 302 ? -41.065 33.702 39.747 1.00 29.64 302 GLY A N 1
ATOM 2399 C CA . GLY A 1 302 ? -42.224 34.604 39.744 1.00 29.64 302 GLY A CA 1
ATOM 2400 C C . GLY A 1 302 ? -43.497 33.887 39.280 1.00 29.64 302 GLY A C 1
ATOM 2401 O O . GLY A 1 302 ? -43.553 33.386 38.164 1.00 29.64 302 GLY A O 1
ATOM 2402 N N . ARG A 1 303 ? -44.491 33.779 40.169 1.00 30.28 303 ARG A N 1
ATOM 2403 C CA . ARG A 1 303 ? -45.805 33.135 39.985 1.00 30.28 303 ARG A CA 1
ATOM 2404 C C . ARG A 1 303 ? -46.848 34.127 39.432 1.00 30.28 303 ARG A C 1
ATOM 2406 O O . ARG A 1 303 ? -46.897 35.221 39.970 1.00 30.28 303 ARG A O 1
ATOM 2413 N N . ARG A 1 304 ? -47.761 33.611 38.576 1.00 28.91 304 ARG A N 1
ATOM 2414 C CA . ARG A 1 304 ? -49.236 33.865 38.449 1.00 28.91 304 ARG A CA 1
ATOM 2415 C C . ARG A 1 304 ? -49.740 35.320 38.220 1.00 28.91 304 ARG A C 1
ATOM 2417 O O . ARG A 1 304 ? -48.964 36.237 38.430 1.00 28.91 304 ARG A O 1
ATOM 2424 N N . PRO A 1 305 ? -51.038 35.564 37.884 1.00 42.97 305 PRO A N 1
ATOM 2425 C CA . PRO A 1 305 ? -52.176 34.649 37.638 1.00 42.97 305 PRO A CA 1
ATOM 2426 C C . PRO A 1 305 ? -52.986 34.909 36.336 1.00 42.97 305 PRO A C 1
ATOM 2428 O O . PRO A 1 305 ? -52.790 35.888 35.628 1.00 42.97 305 PRO A O 1
ATOM 2431 N N . GLN A 1 306 ? -53.939 34.002 36.076 1.00 33.78 306 GLN A N 1
ATOM 2432 C CA . GLN A 1 306 ? -55.085 34.147 35.162 1.00 33.78 306 GLN A CA 1
ATOM 2433 C C . GLN A 1 306 ? -56.049 35.278 35.577 1.00 33.78 306 GLN A C 1
ATOM 2435 O O . GLN A 1 306 ? -56.120 35.606 36.763 1.00 33.78 306 GLN A O 1
ATOM 2440 N N . PRO A 1 307 ? -56.933 35.699 34.655 1.00 40.03 307 PRO A N 1
ATOM 2441 C CA . PRO A 1 307 ? -58.350 35.839 34.991 1.00 40.03 307 PRO A CA 1
ATOM 2442 C C . PRO A 1 307 ? -59.256 35.074 34.007 1.00 40.03 307 PRO A C 1
ATOM 2444 O O . PRO A 1 307 ? -58.940 34.914 32.830 1.00 40.03 307 PRO A O 1
ATOM 2447 N N . GLY A 1 308 ? -60.379 34.568 34.520 1.00 30.88 308 GLY A N 1
ATOM 2448 C CA . GLY A 1 308 ? -61.417 33.891 33.743 1.00 30.88 308 GLY A CA 1
ATOM 2449 C C . GLY A 1 308 ? -62.578 34.806 33.339 1.00 30.88 308 GLY A C 1
ATOM 2450 O O . GLY A 1 308 ? -62.646 35.952 33.766 1.00 30.88 308 GLY A O 1
ATOM 2451 N N . GLY A 1 309 ? -63.531 34.233 32.592 1.00 30.09 309 GLY A N 1
ATOM 2452 C CA . GLY A 1 309 ? -64.932 34.680 32.593 1.00 30.09 309 GLY A CA 1
ATOM 2453 C C . GLY A 1 309 ? -65.543 35.129 31.258 1.00 30.09 309 GLY A C 1
ATOM 2454 O O . GLY A 1 309 ? -65.504 36.305 30.946 1.00 30.09 309 GLY A O 1
ATOM 2455 N N . ARG A 1 310 ? -66.157 34.161 30.554 1.00 29.30 310 ARG A N 1
ATOM 2456 C CA . ARG A 1 310 ? -67.460 34.134 29.828 1.00 29.30 310 ARG A CA 1
ATOM 2457 C C . ARG A 1 310 ? -68.046 35.346 29.053 1.00 29.30 310 ARG A C 1
ATOM 2459 O O . ARG A 1 310 ? -68.014 36.479 29.499 1.00 29.30 310 ARG A O 1
ATOM 2466 N N . PHE A 1 311 ? -68.849 34.940 28.046 1.00 32.25 311 PHE A N 1
ATOM 2467 C CA . PHE A 1 311 ? -69.807 35.660 27.170 1.00 32.25 311 PHE A CA 1
ATOM 2468 C C . PHE A 1 311 ? -69.152 36.423 26.009 1.00 32.25 311 PHE A C 1
ATOM 2470 O O . PHE A 1 311 ? -68.184 37.127 26.218 1.00 32.25 311 PHE A O 1
ATOM 2477 N N . GLY A 1 312 ? -69.581 36.358 24.747 1.00 30.02 312 GLY A N 1
ATOM 2478 C CA . GLY A 1 312 ? -70.699 35.721 24.051 1.00 30.02 312 GLY A CA 1
ATOM 2479 C C . GLY A 1 312 ? -70.852 36.426 22.687 1.00 30.02 312 GLY A C 1
ATOM 2480 O O . GLY A 1 312 ? -70.572 37.613 22.601 1.00 30.02 312 GLY A O 1
ATOM 2481 N N . GLY A 1 313 ? -71.322 35.727 21.648 1.00 29.70 313 GLY A N 1
ATOM 2482 C CA . GLY A 1 313 ? -71.960 36.368 20.485 1.00 29.70 313 GLY A CA 1
ATOM 2483 C C . GLY A 1 313 ? -71.136 36.549 19.200 1.00 29.70 313 GLY A C 1
ATOM 2484 O O . GLY A 1 313 ? -70.253 37.387 19.134 1.00 29.70 313 GLY A O 1
ATOM 2485 N N . ARG A 1 314 ? -71.540 35.764 18.186 1.00 29.77 314 ARG A N 1
ATOM 2486 C CA . ARG A 1 314 ? -71.797 36.082 16.759 1.00 29.77 314 ARG A CA 1
ATOM 2487 C C . ARG A 1 314 ? -70.860 37.035 15.996 1.00 29.77 314 ARG A C 1
ATOM 2489 O O . ARG A 1 314 ? -70.687 38.179 16.383 1.00 29.77 314 ARG A O 1
ATOM 2496 N N . GLY A 1 315 ? -70.520 36.622 14.770 1.00 29.91 315 GLY A N 1
ATOM 2497 C CA . GLY A 1 315 ? -70.403 37.553 13.640 1.00 29.91 315 GLY A CA 1
ATOM 2498 C C . GLY A 1 315 ? -69.227 37.298 12.703 1.00 29.91 315 GLY A C 1
ATOM 2499 O O . GLY A 1 315 ? -68.130 37.756 12.972 1.00 29.91 315 GLY A O 1
ATOM 2500 N N . GLU A 1 316 ? -69.513 36.579 11.616 1.00 30.48 316 GLU A N 1
ATOM 2501 C CA . GLU A 1 316 ? -69.088 36.877 10.236 1.00 30.48 316 GLU A CA 1
ATOM 2502 C C . GLU A 1 316 ? -67.589 37.036 9.875 1.00 30.48 316 GLU A C 1
ATOM 2504 O O . GLU A 1 316 ? -66.902 37.989 10.223 1.00 30.48 316 GLU A O 1
ATOM 2509 N N . ALA A 1 317 ? -67.135 36.107 9.020 1.00 32.69 317 ALA A N 1
ATOM 2510 C CA . ALA A 1 317 ? -66.151 36.344 7.952 1.00 32.69 317 ALA A CA 1
ATOM 2511 C C . ALA A 1 317 ? -66.733 37.351 6.919 1.00 32.69 317 ALA A C 1
ATOM 2513 O O . ALA A 1 317 ? -67.959 37.470 6.893 1.00 32.69 317 ALA A O 1
ATOM 2514 N N . PRO A 1 318 ? -65.968 38.036 6.033 1.00 43.09 318 PRO A N 1
ATOM 2515 C CA . PRO A 1 318 ? -65.008 37.463 5.068 1.00 43.09 318 PRO A CA 1
ATOM 2516 C C . PRO A 1 318 ? -63.647 38.200 5.055 1.00 43.09 318 PRO A C 1
ATOM 2518 O O . PRO A 1 318 ? -63.531 39.343 5.468 1.00 43.09 318 PRO A O 1
ATOM 2521 N N . ALA A 1 319 ? -62.530 37.534 4.770 1.00 30.78 319 ALA A N 1
ATOM 2522 C CA . ALA A 1 319 ? -62.006 37.146 3.454 1.00 30.78 319 ALA A CA 1
ATOM 2523 C C . ALA A 1 319 ? -61.428 38.293 2.598 1.00 30.78 319 ALA A C 1
ATOM 2525 O O . ALA A 1 319 ? -62.124 39.237 2.235 1.00 30.78 319 ALA A O 1
ATOM 2526 N N . ARG A 1 320 ? -60.199 38.012 2.126 1.00 25.78 320 ARG A N 1
ATOM 2527 C CA . ARG A 1 320 ? -59.419 38.655 1.050 1.00 25.78 320 ARG A CA 1
ATOM 2528 C C . ARG A 1 320 ? -58.774 39.989 1.468 1.00 25.78 320 ARG A C 1
ATOM 2530 O O . ARG A 1 320 ? -59.382 40.765 2.180 1.00 25.78 320 ARG A O 1
ATOM 2537 N N . TRP A 1 321 ? -57.538 40.328 1.121 1.00 27.38 321 TRP A N 1
ATOM 2538 C CA . TRP A 1 321 ? -56.676 40.020 -0.023 1.00 27.38 321 TRP A CA 1
ATOM 2539 C C . TRP A 1 321 ? -55.206 40.194 0.393 1.00 27.38 321 TRP A C 1
ATOM 2541 O O . TRP A 1 321 ? -54.937 41.001 1.282 1.00 27.38 321 TRP A O 1
ATOM 2551 N N . GLY A 1 322 ? -54.280 39.536 -0.311 1.00 38.19 322 GLY A N 1
ATOM 2552 C CA . GLY A 1 322 ? -52.854 39.880 -0.301 1.00 38.19 322 GLY A CA 1
ATOM 2553 C C . GLY A 1 322 ? -51.956 38.675 -0.164 1.00 38.19 322 GLY A C 1
ATOM 2554 O O . GLY A 1 322 ? -51.568 38.395 0.987 1.00 38.19 322 GLY A O 1
#

InterPro domains:
  IPR027434 Homing endonuclease [G3DSA:3.10.28.10] (66-238)

pLDDT: mean 73.08, std 26.1, range [24.58, 98.31]